Protein AF-A0A353GN49-F1 (afdb_monomer_lite)

Foldseek 3Di:
DDDLLNVLLVVLVVVCVVVVNVVCSVVSSVVSSVVVLVVVLLVLLLVLLVVLVLNVLLVLLQVLLVVLCVLWNADAQPDSVLRSVVCSCVSSVVSSCCVPVPQDDLVVLLVLLVVLLVLLVPQTRPDDPPDDDDPVSRVVSSVVLNVVLNVLSVVCNVPVDSSSSSSSNSSSVSSVCRDPVNVVVSVVSSCVVCVPPPPDD

Radius of gyration: 18.78 Å; chains: 1; bounding box: 59×35×52 Å

Secondary structure (DSSP, 8-state):
---HHHHHHHHHHHHHHHTT-GGGHHHHHHHHHHHHHHHHHHHHHHHHHHHTT-HHHHHHHHHHHHHHHHHH-----SSHHHHHHHHHHHHHHHHHHHHHH-PPPHHHHHHHHHHHHHHHHHH-----TT----HHHHHHHHHHHHHHHHHHHHHHHHH--HHHHHHHHHHHHHHHTTSHHHHHHHHHHHHHHHTTSSS--

Sequence (201 aa):
MVTIAKISDNIGEYIGEQAGLQTETKKICYGVECILIMIISLGIILMFGWLLGAFKETILITLAALFMKHIIGGPHLSGFIRCTTFSALILAGAGWALKTFGAPSPWWLFILAMIGCGVVLLYGPLLAEEFHFSEQQIKGRKVLGVFFLIFLSGCDIFFSSVWLTAVNIGFLLTIMLRTPAGVLIVQWVEQLTKGKEAQSE

Structure (mmCIF, N/CA/C/O backbone):
data_AF-A0A353GN49-F1
#
_entry.id   AF-A0A353GN49-F1
#
loop_
_atom_site.group_PDB
_atom_site.id
_atom_site.type_symbol
_atom_site.label_atom_id
_atom_site.label_alt_id
_atom_site.label_comp_id
_atom_site.label_asym_id
_atom_site.label_entity_id
_atom_site.label_seq_id
_atom_site.pdbx_PDB_ins_code
_atom_site.Cartn_x
_atom_site.Cartn_y
_atom_site.Cartn_z
_atom_site.occupancy
_atom_site.B_iso_or_equiv
_atom_site.auth_seq_id
_atom_site.auth_comp_id
_atom_site.auth_asym_id
_atom_site.auth_atom_id
_atom_site.pdbx_PDB_model_num
ATOM 1 N N . MET A 1 1 ? -29.071 -11.900 12.152 1.00 43.41 1 MET A N 1
ATOM 2 C CA . MET A 1 1 ? -27.795 -11.955 11.407 1.00 43.41 1 MET A CA 1
ATOM 3 C C . MET A 1 1 ? -26.665 -11.649 12.371 1.00 43.41 1 MET A C 1
ATOM 5 O O . MET A 1 1 ? -26.793 -10.701 13.135 1.00 43.41 1 MET A O 1
ATOM 9 N N . VAL A 1 2 ? -25.620 -12.474 12.402 1.00 54.47 2 VAL A N 1
ATOM 10 C CA . VAL A 1 2 ? -24.409 -12.179 13.180 1.00 54.47 2 VAL A CA 1
ATOM 11 C C . VAL A 1 2 ? -23.627 -11.123 12.402 1.00 54.47 2 VAL A C 1
ATOM 13 O O . VAL A 1 2 ? -23.220 -11.375 11.272 1.00 54.47 2 VAL A O 1
ATOM 16 N N . THR A 1 3 ? -23.492 -9.926 12.963 1.00 79.12 3 THR A N 1
ATOM 17 C CA . THR A 1 3 ? -22.679 -8.844 12.396 1.00 79.12 3 THR A CA 1
ATOM 18 C C . THR A 1 3 ? -21.260 -8.917 12.952 1.00 79.12 3 THR A C 1
ATOM 20 O O . THR A 1 3 ? -21.055 -9.441 14.047 1.00 79.12 3 THR A O 1
ATOM 23 N N . ILE A 1 4 ? -20.281 -8.381 12.214 1.00 78.25 4 ILE A N 1
ATOM 24 C CA . ILE A 1 4 ? -18.886 -8.295 12.685 1.00 78.25 4 ILE A CA 1
ATOM 25 C C . ILE A 1 4 ? -18.834 -7.559 14.032 1.00 78.25 4 ILE A C 1
ATOM 27 O O . ILE A 1 4 ? -18.212 -8.072 14.954 1.00 78.25 4 ILE A O 1
ATOM 31 N N . ALA A 1 5 ? -19.604 -6.473 14.170 1.00 79.75 5 ALA A N 1
ATOM 32 C CA . ALA A 1 5 ? -19.788 -5.728 15.416 1.00 79.75 5 ALA A CA 1
ATOM 33 C C . ALA A 1 5 ? -20.206 -6.622 16.601 1.00 79.75 5 ALA A C 1
ATOM 35 O O . ALA A 1 5 ? -19.623 -6.567 17.675 1.00 79.75 5 ALA A O 1
ATOM 36 N N . LYS A 1 6 ? -21.163 -7.537 16.399 1.00 82.88 6 LYS A N 1
ATOM 37 C CA . LYS A 1 6 ? -21.622 -8.430 17.473 1.00 82.88 6 LYS A CA 1
ATOM 38 C C . LYS A 1 6 ? -20.560 -9.459 17.880 1.00 82.88 6 LYS A C 1
ATOM 40 O O . LYS A 1 6 ? -20.511 -9.873 19.033 1.00 82.88 6 LYS A O 1
ATOM 45 N N . ILE A 1 7 ? -19.721 -9.894 16.938 1.00 85.81 7 ILE A N 1
ATOM 46 C CA . ILE A 1 7 ? -18.589 -10.784 17.235 1.00 85.81 7 ILE A CA 1
ATOM 47 C C . ILE A 1 7 ? -17.501 -10.012 17.987 1.00 85.81 7 ILE A C 1
ATOM 49 O O . ILE A 1 7 ? -16.962 -10.530 18.964 1.00 85.81 7 ILE A O 1
ATOM 53 N N . SER A 1 8 ? -17.190 -8.785 17.558 1.00 84.62 8 SER A N 1
ATOM 54 C CA . SER A 1 8 ? -16.199 -7.945 18.230 1.00 84.62 8 SER A CA 1
ATOM 55 C C . SER A 1 8 ? -16.628 -7.532 19.627 1.00 84.62 8 SER A C 1
ATOM 57 O O . SER A 1 8 ? -15.775 -7.522 20.506 1.00 84.62 8 SER A O 1
ATOM 59 N N . ASP A 1 9 ? -17.916 -7.267 19.851 1.00 87.56 9 ASP A N 1
ATOM 60 C CA . ASP A 1 9 ? -18.449 -6.940 21.176 1.00 87.56 9 ASP A CA 1
ATOM 61 C C . ASP A 1 9 ? -18.286 -8.124 22.131 1.00 87.56 9 ASP A C 1
ATOM 63 O O . ASP A 1 9 ? -17.683 -7.975 23.186 1.00 87.56 9 ASP A O 1
ATOM 67 N N . ASN A 1 10 ? -18.688 -9.331 21.719 1.00 88.56 10 ASN A N 1
ATOM 68 C CA . ASN A 1 10 ? -18.535 -10.531 22.549 1.00 88.56 10 ASN A CA 1
ATOM 69 C C . ASN A 1 10 ? -17.066 -10.813 22.917 1.00 88.56 10 ASN A C 1
ATOM 71 O O . ASN A 1 10 ? -16.756 -11.181 24.049 1.00 88.56 10 ASN A O 1
ATOM 75 N N . ILE A 1 11 ? -16.151 -10.677 21.951 1.00 87.25 11 ILE A N 1
ATOM 76 C CA . ILE A 1 11 ? -14.716 -10.892 22.183 1.00 87.25 11 ILE A CA 1
ATOM 77 C C . ILE A 1 11 ? -14.140 -9.762 23.047 1.00 87.25 11 ILE A C 1
ATOM 79 O O . ILE A 1 11 ? -13.348 -10.021 23.951 1.00 87.25 11 ILE A O 1
ATOM 83 N N . GLY A 1 12 ? -14.522 -8.514 22.776 1.00 86.06 12 GLY A N 1
ATOM 84 C CA . GLY A 1 12 ? -14.034 -7.337 23.484 1.00 86.06 12 GLY A CA 1
ATOM 85 C C . GLY A 1 12 ? -14.499 -7.284 24.937 1.00 86.06 12 GLY A C 1
ATOM 86 O O . GLY A 1 12 ? -13.688 -6.984 25.811 1.00 86.06 12 GLY A O 1
ATOM 87 N N . GLU A 1 13 ? -15.750 -7.654 25.210 1.00 88.62 13 GLU A N 1
ATOM 88 C CA . GLU A 1 13 ? -16.294 -7.802 26.563 1.00 88.62 13 GLU A CA 1
ATOM 89 C C . GLU A 1 13 ? -15.557 -8.897 27.339 1.00 88.62 13 GLU A C 1
ATOM 91 O O . GLU A 1 13 ? -15.104 -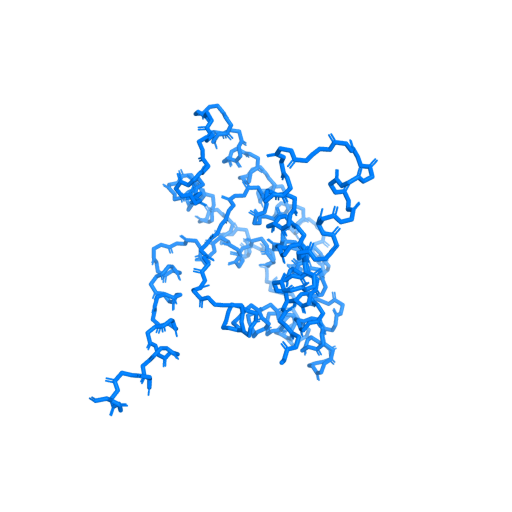8.645 28.454 1.00 88.62 13 GLU A O 1
ATOM 96 N N . TYR A 1 14 ? -15.324 -10.064 26.724 1.00 88.88 14 TYR A N 1
ATOM 97 C CA . TYR A 1 14 ? -14.557 -11.147 27.351 1.00 88.88 14 TYR A CA 1
ATOM 98 C C . TYR A 1 14 ? -13.121 -10.722 27.703 1.00 88.88 14 TYR A C 1
ATOM 100 O O . TYR A 1 14 ? -12.632 -10.998 28.800 1.00 88.88 14 TYR A O 1
ATOM 108 N N . ILE A 1 15 ? -12.436 -10.023 26.790 1.00 87.12 15 ILE A N 1
ATOM 109 C CA . ILE A 1 15 ? -11.083 -9.499 27.032 1.00 87.12 15 ILE A CA 1
ATOM 110 C C . ILE A 1 15 ? -11.104 -8.429 28.131 1.00 87.12 15 ILE A C 1
ATOM 112 O O . ILE A 1 15 ? -10.240 -8.438 29.009 1.00 87.12 15 ILE A O 1
ATOM 116 N N . GLY A 1 16 ? -12.076 -7.515 28.094 1.00 86.38 16 GLY A N 1
ATOM 117 C CA . GLY A 1 16 ? -12.225 -6.441 29.076 1.00 86.38 16 GLY A CA 1
ATOM 118 C C . GLY A 1 16 ? -12.492 -6.966 30.486 1.00 86.38 16 GLY A C 1
ATOM 119 O O . GLY A 1 16 ? -11.914 -6.454 31.447 1.00 86.38 16 GLY A O 1
ATOM 120 N N . GLU A 1 17 ? -13.304 -8.015 30.608 1.00 87.19 17 GLU A N 1
ATOM 121 C CA . GLU A 1 17 ? -13.608 -8.676 31.878 1.00 87.19 17 GLU A CA 1
ATOM 122 C C . GLU A 1 17 ? -12.379 -9.397 32.447 1.00 87.19 17 GLU A C 1
ATOM 124 O O . GLU A 1 17 ? -12.012 -9.161 33.599 1.00 87.19 17 GLU A O 1
ATOM 129 N N . GLN A 1 18 ? -11.678 -10.191 31.630 1.00 88.81 18 GLN A N 1
ATOM 130 C CA . GLN A 1 18 ? -10.472 -10.919 32.053 1.00 88.81 18 GLN A CA 1
ATOM 131 C C . GLN A 1 18 ? -9.303 -9.995 32.421 1.00 88.81 18 GLN A C 1
ATOM 133 O O . GLN A 1 18 ? -8.528 -10.301 33.326 1.00 88.81 18 GLN A O 1
ATOM 138 N N . ALA A 1 19 ? -9.165 -8.859 31.736 1.00 84.81 19 ALA A N 1
ATOM 139 C CA . ALA A 1 19 ? -8.100 -7.894 31.995 1.00 84.81 19 ALA A CA 1
ATOM 140 C C . ALA A 1 19 ? -8.437 -6.889 33.114 1.00 84.81 19 ALA A C 1
ATOM 142 O O . ALA A 1 19 ? -7.586 -6.074 33.470 1.00 84.81 19 ALA A O 1
ATOM 143 N N . GLY A 1 20 ? -9.665 -6.902 33.651 1.00 84.69 20 GLY A N 1
ATOM 144 C CA . GLY A 1 20 ? -10.127 -5.918 34.637 1.00 84.69 20 GLY A CA 1
ATOM 145 C C . GLY A 1 20 ? -10.262 -4.491 34.082 1.00 84.69 20 GLY A C 1
ATOM 146 O O . GLY A 1 20 ? -10.237 -3.527 34.844 1.00 84.69 20 GLY A O 1
ATOM 147 N N . LEU A 1 21 ? -10.406 -4.334 32.763 1.00 83.88 21 LEU A N 1
ATOM 148 C CA . LEU A 1 21 ? -10.412 -3.049 32.044 1.00 83.88 21 LEU A CA 1
ATOM 149 C C . LEU A 1 21 ? -11.830 -2.587 31.674 1.00 83.88 21 LEU A C 1
ATOM 151 O O . LEU A 1 21 ? -12.072 -2.077 30.579 1.00 83.88 21 LEU A O 1
ATOM 155 N N . GLN A 1 22 ? -12.784 -2.742 32.593 1.00 76.44 22 GLN A N 1
ATOM 156 C CA . GLN A 1 22 ? -14.208 -2.508 32.320 1.00 76.44 22 GLN A CA 1
ATOM 157 C C . GLN A 1 22 ? -14.521 -1.078 31.834 1.00 76.44 22 GLN A C 1
ATOM 159 O O . GLN A 1 22 ? -15.439 -0.880 31.036 1.00 76.44 22 GLN A O 1
ATOM 164 N N . THR A 1 23 ? -13.728 -0.082 32.243 1.00 76.25 23 THR A N 1
ATOM 165 C CA . THR A 1 23 ? -13.864 1.322 31.812 1.00 76.25 23 THR A CA 1
ATOM 166 C C . THR A 1 23 ? -13.459 1.559 30.355 1.00 76.25 23 THR A C 1
ATOM 168 O O . THR A 1 23 ? -13.890 2.538 29.751 1.00 76.25 23 THR A O 1
ATOM 171 N N . GLU A 1 24 ? -12.658 0.666 29.774 1.00 84.38 24 GLU A N 1
ATOM 172 C CA . GLU A 1 24 ? -12.115 0.776 28.415 1.00 84.38 24 GLU A CA 1
ATOM 173 C 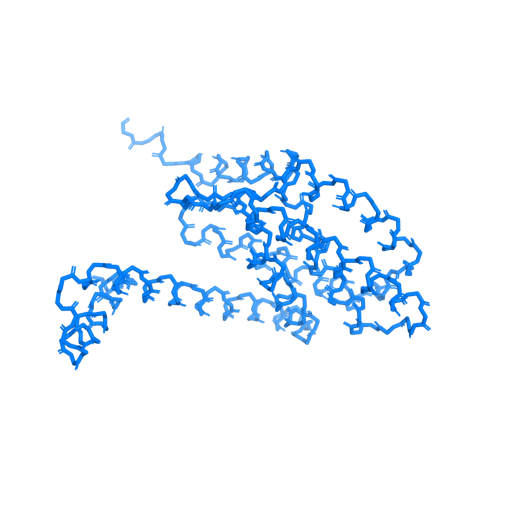C . GLU A 1 24 ? -12.783 -0.199 27.431 1.00 84.38 24 GLU A C 1
ATOM 175 O O . GLU A 1 24 ? -12.440 -0.213 26.249 1.00 84.38 24 GLU A O 1
ATOM 180 N N . THR A 1 25 ? -13.776 -0.974 27.883 1.00 84.00 25 THR A N 1
ATOM 181 C CA . THR A 1 25 ? -14.447 -2.034 27.107 1.00 84.00 25 THR A CA 1
ATOM 182 C C . THR A 1 25 ? -14.875 -1.569 25.716 1.00 84.00 25 THR A C 1
ATOM 184 O O . THR A 1 25 ? -14.588 -2.241 24.735 1.00 84.00 25 THR A O 1
ATOM 187 N N . LYS A 1 26 ? -15.453 -0.366 25.583 1.00 82.19 26 LYS A N 1
ATOM 188 C CA . LYS A 1 26 ? -15.845 0.182 24.270 1.00 82.19 26 LYS A CA 1
ATOM 189 C C . LYS A 1 26 ? -14.665 0.359 23.309 1.00 82.19 26 LYS A C 1
ATOM 191 O O . LYS A 1 26 ? -14.797 0.064 22.124 1.00 82.19 26 LYS A O 1
ATOM 196 N N . LYS A 1 27 ? -13.511 0.826 23.802 1.00 83.19 27 LYS A N 1
ATOM 197 C CA . LYS A 1 27 ? -12.299 0.963 22.976 1.00 83.19 27 LYS A CA 1
ATOM 198 C C . LYS A 1 27 ? -11.733 -0.405 22.605 1.00 83.19 27 LYS A C 1
ATOM 200 O O . LYS A 1 27 ? -11.258 -0.575 21.486 1.00 83.19 27 LYS A O 1
ATOM 205 N N . ILE A 1 28 ? -11.817 -1.374 23.517 1.00 84.38 28 ILE A N 1
ATOM 206 C CA . ILE A 1 28 ? -11.398 -2.758 23.268 1.00 84.38 28 ILE A CA 1
ATOM 207 C C . ILE A 1 28 ? -12.282 -3.387 22.182 1.00 84.38 28 ILE A C 1
ATOM 209 O O . ILE A 1 28 ? -11.739 -3.883 21.198 1.00 84.38 28 ILE A O 1
ATOM 213 N N . CYS A 1 29 ? -13.613 -3.299 22.291 1.00 84.19 29 CYS A N 1
ATOM 214 C CA . CYS A 1 29 ? -14.547 -3.805 21.278 1.00 84.19 29 CYS A CA 1
ATOM 215 C C . CYS A 1 29 ? -14.276 -3.191 19.897 1.00 84.19 29 CYS A C 1
ATOM 217 O O . CYS A 1 29 ? -14.143 -3.924 18.919 1.00 84.19 29 CYS A O 1
ATOM 219 N N . TYR A 1 30 ? -14.083 -1.870 19.821 1.00 81.94 30 TYR A N 1
ATOM 220 C CA . TYR A 1 30 ? -13.740 -1.196 18.564 1.00 81.94 30 TYR A CA 1
ATOM 221 C C . TYR A 1 30 ? -12.386 -1.648 17.991 1.00 81.94 30 TYR A C 1
ATOM 223 O O . TYR A 1 30 ? -12.246 -1.872 16.787 1.00 81.94 30 TYR A O 1
ATOM 231 N N . GLY A 1 31 ? -11.376 -1.828 18.848 1.00 82.94 31 GLY A N 1
ATOM 232 C CA . GLY A 1 31 ? -10.076 -2.361 18.441 1.00 82.94 31 GLY A CA 1
ATOM 233 C C . GLY A 1 31 ? -10.187 -3.775 17.867 1.00 82.94 31 GLY A C 1
ATOM 234 O O . GLY A 1 31 ? -9.601 -4.069 16.823 1.00 82.94 31 GLY A O 1
ATOM 235 N N . VAL A 1 32 ? -10.986 -4.635 18.504 1.00 85.94 32 VAL A N 1
ATOM 236 C CA . VAL A 1 32 ? -11.278 -5.990 18.016 1.00 85.94 32 VAL A CA 1
ATOM 237 C C . VAL A 1 32 ? -12.022 -5.940 16.682 1.00 85.94 32 VAL A C 1
ATOM 239 O O . VAL A 1 32 ? -11.667 -6.683 15.767 1.00 85.94 32 VAL A O 1
ATOM 242 N N . GLU A 1 33 ? -13.001 -5.047 16.531 1.00 85.31 33 GLU A N 1
ATOM 243 C CA . GLU A 1 33 ? -13.723 -4.850 15.271 1.00 85.31 33 GLU A CA 1
ATOM 244 C C . GLU A 1 33 ? -12.762 -4.485 14.133 1.00 85.31 33 GLU A C 1
ATOM 246 O O . GLU A 1 33 ? -12.765 -5.134 13.083 1.00 85.31 33 GLU A O 1
ATOM 251 N N . CYS A 1 34 ? -11.870 -3.517 14.365 1.00 81.69 34 CYS A N 1
ATOM 252 C CA . CYS A 1 34 ? -10.839 -3.117 13.408 1.00 81.69 34 CYS A CA 1
ATOM 253 C C . CYS A 1 34 ? -9.934 -4.291 13.004 1.00 81.69 34 CYS A C 1
ATOM 255 O O . CYS A 1 34 ? -9.641 -4.472 11.817 1.00 81.69 34 CYS A O 1
ATOM 257 N N . ILE A 1 35 ? -9.501 -5.106 13.971 1.00 85.94 35 ILE A N 1
ATOM 258 C CA . ILE A 1 35 ? -8.649 -6.275 13.717 1.00 85.94 35 ILE A CA 1
ATOM 259 C C . ILE A 1 35 ? -9.397 -7.322 12.885 1.00 85.94 35 ILE A C 1
ATOM 261 O O . ILE A 1 35 ? -8.848 -7.818 11.899 1.00 85.94 35 ILE A O 1
ATOM 265 N N . LEU A 1 36 ? -10.648 -7.636 13.228 1.00 86.19 36 LEU A N 1
ATOM 266 C CA . LEU A 1 36 ? -11.468 -8.596 12.482 1.00 86.19 36 LEU A CA 1
ATOM 267 C C . LEU A 1 36 ? -11.699 -8.132 11.042 1.00 86.19 36 LEU A C 1
ATOM 269 O O . LEU A 1 36 ? -11.488 -8.901 10.103 1.00 86.19 36 LEU A O 1
ATOM 273 N N . ILE A 1 37 ? -12.055 -6.861 10.858 1.00 85.38 37 ILE A N 1
ATOM 274 C CA . ILE A 1 37 ? -12.190 -6.227 9.543 1.00 85.38 37 ILE A CA 1
ATOM 275 C C . ILE A 1 37 ? -10.894 -6.365 8.739 1.00 85.38 37 ILE A C 1
ATOM 277 O O . ILE A 1 37 ? -10.923 -6.734 7.561 1.00 85.38 37 ILE A O 1
ATOM 281 N N . MET A 1 38 ? -9.744 -6.108 9.358 1.00 85.12 38 MET A N 1
ATOM 282 C CA . MET A 1 38 ? -8.451 -6.217 8.690 1.00 85.12 38 MET A CA 1
ATOM 283 C C . MET A 1 38 ? -8.136 -7.663 8.284 1.00 85.12 38 MET A C 1
ATOM 285 O O . MET A 1 38 ? -7.718 -7.885 7.148 1.00 85.12 38 MET A O 1
ATOM 289 N N . ILE A 1 39 ? -8.381 -8.643 9.160 1.00 89.56 39 ILE A N 1
ATOM 290 C CA . ILE A 1 39 ? -8.149 -10.070 8.881 1.00 89.56 39 ILE A CA 1
ATOM 291 C C . ILE A 1 39 ? -9.032 -10.547 7.727 1.00 89.56 39 ILE A C 1
ATOM 293 O O . ILE A 1 39 ? -8.531 -11.157 6.781 1.00 89.56 39 ILE A O 1
ATOM 297 N N . ILE A 1 40 ? -10.331 -10.239 7.767 1.00 89.69 40 ILE A N 1
ATOM 298 C CA . ILE A 1 40 ? -11.267 -10.633 6.707 1.00 89.69 40 ILE A CA 1
ATOM 299 C C . ILE A 1 40 ? -10.880 -9.949 5.391 1.00 89.69 40 ILE A C 1
ATOM 301 O O . ILE A 1 40 ? -10.851 -10.598 4.345 1.00 89.69 40 ILE A O 1
ATOM 305 N N . SER A 1 41 ? -10.517 -8.662 5.435 1.00 89.19 41 SER A N 1
ATOM 306 C CA . SER A 1 41 ? -10.069 -7.936 4.242 1.00 89.19 41 SER A CA 1
ATOM 307 C C . SER A 1 41 ? -8.825 -8.556 3.631 1.00 89.19 41 SER A C 1
ATOM 309 O O . SER A 1 41 ? -8.785 -8.773 2.422 1.00 89.19 41 SER A O 1
ATOM 311 N N . LEU A 1 42 ? -7.826 -8.871 4.457 1.00 90.75 42 LEU A N 1
ATOM 312 C CA . LEU A 1 42 ? -6.604 -9.524 4.010 1.00 90.75 42 LEU A CA 1
ATOM 313 C C . LEU A 1 42 ? -6.923 -10.876 3.368 1.00 90.75 42 LEU A C 1
ATOM 315 O O . LEU A 1 42 ? -6.470 -11.137 2.257 1.00 90.75 42 LEU A O 1
ATOM 319 N N . GLY A 1 43 ? -7.765 -11.692 4.007 1.00 92.69 43 GLY A N 1
ATOM 320 C CA . GLY A 1 43 ? -8.217 -12.969 3.452 1.00 92.69 43 GLY A CA 1
ATOM 321 C C . GLY A 1 43 ? -8.852 -12.822 2.067 1.00 92.69 43 GLY A C 1
ATOM 322 O O . GLY A 1 43 ? -8.489 -13.552 1.146 1.00 92.69 43 GLY A O 1
ATOM 323 N N . ILE A 1 44 ? -9.733 -11.834 1.885 1.00 92.69 44 ILE A N 1
ATOM 324 C CA . ILE A 1 44 ? -10.378 -11.562 0.593 1.00 92.69 44 ILE A CA 1
ATOM 325 C C . ILE A 1 44 ? -9.349 -11.112 -0.453 1.00 92.69 44 ILE A C 1
ATOM 327 O O . ILE A 1 44 ? -9.319 -11.668 -1.547 1.00 92.69 44 ILE A O 1
ATOM 331 N N . ILE A 1 45 ? -8.473 -10.157 -0.132 1.00 93.75 45 ILE A N 1
ATOM 332 C CA . ILE A 1 45 ? -7.439 -9.665 -1.063 1.00 93.75 45 ILE A CA 1
ATOM 333 C C . ILE A 1 45 ? -6.550 -10.823 -1.539 1.00 93.75 45 ILE A C 1
ATOM 335 O O . ILE A 1 45 ? -6.296 -10.972 -2.736 1.00 93.75 45 ILE A O 1
ATOM 339 N N . LEU A 1 46 ? -6.117 -11.676 -0.610 1.00 94.44 46 LEU A N 1
ATOM 340 C CA . LEU A 1 46 ? -5.275 -12.828 -0.915 1.00 94.44 46 LEU A CA 1
ATOM 341 C C . LEU A 1 46 ? -6.014 -13.894 -1.728 1.00 94.44 46 LEU A C 1
ATOM 343 O O . LEU A 1 46 ? -5.423 -14.471 -2.639 1.00 94.44 46 LEU A O 1
ATOM 347 N N . MET A 1 47 ? -7.300 -14.121 -1.458 1.00 94.56 47 MET A N 1
ATOM 348 C CA . MET A 1 47 ? -8.139 -15.009 -2.264 1.00 94.56 47 MET A CA 1
ATOM 349 C C . MET A 1 47 ? -8.229 -14.5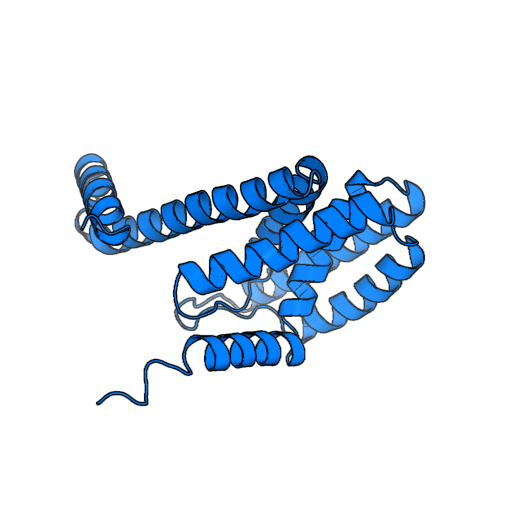18 -3.715 1.00 94.56 47 MET A C 1
ATOM 351 O O . MET A 1 47 ? -8.051 -15.312 -4.635 1.00 94.56 47 MET A O 1
ATOM 355 N N . PHE A 1 48 ? -8.424 -13.215 -3.943 1.00 94.19 48 PHE A N 1
ATOM 356 C CA . PHE A 1 48 ? -8.402 -12.638 -5.293 1.00 94.19 48 PHE A CA 1
ATOM 357 C C . PHE A 1 48 ? -7.033 -12.801 -5.964 1.00 94.19 48 PHE A C 1
ATOM 359 O O . PHE A 1 48 ? -6.961 -13.218 -7.119 1.00 94.19 48 PHE A O 1
ATOM 366 N N . GLY A 1 49 ? -5.943 -12.548 -5.235 1.00 93.06 49 GLY A N 1
ATOM 367 C CA . GLY A 1 49 ? -4.588 -12.792 -5.735 1.00 93.06 49 GLY A CA 1
ATOM 368 C C . GLY A 1 49 ? -4.360 -14.254 -6.123 1.00 93.06 49 GLY A C 1
ATOM 369 O O . GLY A 1 49 ? -3.744 -14.535 -7.150 1.00 93.06 49 GLY A O 1
ATOM 370 N N . TRP A 1 50 ? -4.898 -15.194 -5.342 1.00 95.12 50 TRP A N 1
ATOM 371 C CA . TRP A 1 50 ? -4.855 -16.624 -5.646 1.00 95.12 50 TRP A CA 1
ATOM 372 C C . TRP A 1 50 ? -5.658 -16.987 -6.898 1.00 95.12 50 TRP A C 1
ATOM 374 O O . TRP A 1 50 ? -5.129 -17.693 -7.755 1.00 95.12 50 TRP A O 1
ATOM 384 N N . LEU A 1 51 ? -6.873 -16.450 -7.057 1.00 95.12 51 LEU A N 1
ATOM 385 C CA . LEU A 1 51 ? -7.703 -16.653 -8.254 1.00 95.12 51 LEU A CA 1
ATOM 386 C C . LEU A 1 51 ? -7.025 -16.128 -9.528 1.00 95.12 51 LEU A C 1
ATOM 388 O O . LEU A 1 51 ? -7.118 -16.751 -10.581 1.00 95.12 51 LEU A O 1
ATOM 392 N N . LEU A 1 52 ? -6.288 -15.020 -9.424 1.00 92.81 52 LEU A N 1
ATOM 393 C CA . LEU A 1 52 ? -5.472 -14.467 -10.512 1.00 92.81 52 LEU A CA 1
ATOM 394 C C . LEU A 1 52 ? -4.129 -15.207 -10.694 1.00 92.81 52 LEU A C 1
ATOM 396 O O . LEU A 1 52 ? -3.331 -14.876 -11.573 1.00 92.81 52 LEU A O 1
ATOM 400 N N . GLY A 1 53 ? -3.840 -16.202 -9.853 1.00 93.62 53 GLY A N 1
ATOM 401 C CA . GLY A 1 53 ? -2.595 -16.964 -9.849 1.00 93.62 53 GLY A CA 1
ATOM 402 C C . GLY A 1 53 ? -1.368 -16.177 -9.374 1.00 93.62 53 GLY A C 1
ATOM 403 O O . GLY A 1 53 ? -0.256 -16.679 -9.523 1.00 93.62 53 GLY A O 1
ATOM 404 N N . ALA A 1 54 ? -1.532 -14.975 -8.826 1.00 94.50 54 ALA A N 1
ATOM 405 C CA . ALA A 1 54 ? -0.468 -14.073 -8.373 1.00 94.50 54 ALA A CA 1
ATOM 406 C C . ALA A 1 54 ? -0.422 -13.955 -6.840 1.00 94.50 54 ALA A C 1
ATOM 408 O O . ALA A 1 54 ? -0.253 -12.876 -6.271 1.00 94.50 54 ALA A O 1
ATOM 409 N N . PHE A 1 55 ? -0.651 -15.075 -6.149 1.00 93.69 55 PHE A N 1
ATOM 410 C CA . PHE A 1 55 ? -0.784 -15.117 -4.692 1.00 93.69 55 PHE A CA 1
ATOM 411 C C . PHE A 1 55 ? 0.457 -14.578 -3.969 1.00 93.69 55 PHE A C 1
ATOM 413 O O . PHE A 1 55 ? 0.331 -13.773 -3.049 1.00 93.69 55 PHE A O 1
ATOM 420 N N . LYS A 1 56 ? 1.658 -14.988 -4.398 1.00 94.44 56 LYS A N 1
ATOM 421 C CA . LYS A 1 56 ? 2.919 -14.621 -3.734 1.00 94.44 56 LYS A CA 1
ATOM 422 C C . LYS A 1 56 ? 3.208 -13.127 -3.879 1.00 94.44 56 LYS A C 1
ATOM 424 O O . LYS A 1 56 ? 3.555 -12.465 -2.904 1.00 94.44 56 LYS A O 1
ATOM 429 N N . GLU A 1 57 ? 3.010 -12.598 -5.079 1.00 94.62 57 GLU A N 1
ATOM 430 C CA . GLU A 1 57 ? 3.163 -11.184 -5.412 1.00 94.62 57 GLU A CA 1
ATOM 431 C C . GLU A 1 57 ? 2.149 -10.344 -4.629 1.00 94.62 57 GLU A C 1
ATOM 433 O O . GLU A 1 57 ? 2.510 -9.345 -4.009 1.00 94.62 57 GLU A O 1
ATOM 438 N N . THR A 1 58 ? 0.893 -10.800 -4.582 1.00 95.44 58 THR A N 1
ATOM 439 C CA . THR A 1 58 ? -0.191 -10.126 -3.855 1.00 95.44 58 THR A CA 1
ATOM 440 C C . THR A 1 58 ? 0.083 -10.076 -2.353 1.00 95.44 58 THR A C 1
ATOM 442 O O . THR A 1 58 ? -0.161 -9.036 -1.741 1.00 95.44 58 THR A O 1
ATOM 445 N N . ILE A 1 59 ? 0.627 -11.142 -1.747 1.00 96.12 59 ILE A N 1
ATOM 446 C CA . ILE A 1 59 ? 1.034 -11.132 -0.331 1.00 96.12 59 ILE A CA 1
ATOM 447 C C . ILE A 1 59 ? 2.057 -10.028 -0.080 1.00 96.12 59 ILE A C 1
ATOM 449 O O . ILE A 1 59 ? 1.851 -9.203 0.810 1.00 96.12 59 ILE A O 1
ATOM 453 N N . LEU A 1 60 ? 3.143 -9.991 -0.856 1.00 96.00 60 LEU A N 1
ATOM 454 C CA . LEU A 1 60 ? 4.217 -9.022 -0.633 1.00 96.00 60 LEU A CA 1
ATOM 455 C C . LEU A 1 60 ? 3.741 -7.587 -0.838 1.00 96.00 60 LEU A C 1
ATOM 457 O O . LEU A 1 60 ? 3.990 -6.742 0.020 1.00 96.00 60 LEU A O 1
ATOM 461 N N . ILE A 1 61 ? 3.002 -7.329 -1.919 1.00 95.50 61 ILE A N 1
ATOM 462 C CA . ILE A 1 61 ? 2.423 -6.011 -2.206 1.00 95.50 61 ILE A CA 1
ATOM 463 C C . ILE A 1 61 ? 1.481 -5.586 -1.075 1.00 95.50 61 ILE A C 1
ATOM 465 O O . ILE A 1 61 ? 1.540 -4.445 -0.620 1.00 95.50 61 ILE A O 1
ATOM 469 N N . THR A 1 62 ? 0.636 -6.496 -0.585 1.00 94.50 62 THR A N 1
ATOM 470 C CA . THR A 1 62 ? -0.341 -6.185 0.467 1.00 94.50 62 THR A CA 1
ATOM 471 C C . THR A 1 62 ? 0.335 -5.915 1.806 1.00 94.50 62 THR A C 1
ATOM 473 O O . THR A 1 62 ? 0.010 -4.923 2.453 1.00 94.50 62 THR A O 1
ATOM 476 N N . LEU A 1 63 ? 1.299 -6.742 2.219 1.00 94.12 63 LEU A N 1
ATOM 477 C CA . LEU A 1 63 ? 2.054 -6.524 3.458 1.00 94.12 63 LEU A CA 1
ATOM 478 C C . LEU A 1 63 ? 2.844 -5.216 3.405 1.00 94.12 63 LEU A C 1
ATOM 480 O O . LEU A 1 63 ? 2.837 -4.450 4.368 1.00 94.12 63 LEU A O 1
ATOM 484 N N . ALA A 1 64 ? 3.467 -4.929 2.263 1.00 93.81 64 ALA A N 1
ATOM 485 C CA . ALA A 1 64 ? 4.189 -3.689 2.044 1.00 93.81 64 ALA A CA 1
ATOM 486 C C . ALA A 1 64 ? 3.249 -2.471 2.114 1.00 93.81 64 ALA A C 1
ATOM 488 O O . ALA A 1 64 ? 3.538 -1.492 2.805 1.00 93.81 64 ALA A O 1
ATOM 489 N N . ALA A 1 65 ? 2.082 -2.557 1.473 1.00 91.56 65 ALA A N 1
ATOM 490 C CA . ALA A 1 65 ? 1.065 -1.516 1.533 1.00 91.56 65 ALA A CA 1
ATOM 491 C C . ALA A 1 65 ? 0.530 -1.308 2.959 1.00 91.56 65 ALA A C 1
ATOM 493 O O . ALA A 1 65 ? 0.374 -0.169 3.393 1.00 91.56 65 ALA A O 1
ATOM 494 N N . LEU A 1 66 ? 0.284 -2.381 3.718 1.00 90.00 66 LEU A N 1
ATOM 495 C CA . LEU A 1 66 ? -0.150 -2.303 5.118 1.00 90.00 66 LEU A CA 1
ATOM 496 C C . LEU A 1 66 ? 0.907 -1.642 6.006 1.00 90.00 66 LEU A C 1
ATOM 498 O O . LEU A 1 66 ? 0.576 -0.747 6.784 1.00 90.00 66 LEU A O 1
ATOM 502 N N . PHE A 1 67 ? 2.173 -2.033 5.857 1.00 91.19 67 PHE A N 1
ATOM 503 C CA . PHE A 1 67 ? 3.283 -1.432 6.593 1.00 91.19 67 PHE A CA 1
ATOM 504 C C . PHE A 1 67 ? 3.390 0.068 6.306 1.00 91.19 67 PHE A C 1
ATOM 506 O O . PHE A 1 67 ? 3.447 0.886 7.226 1.00 91.19 67 PHE A O 1
ATOM 513 N N . MET A 1 68 ? 3.322 0.449 5.029 1.00 87.56 68 MET A N 1
ATOM 514 C CA . MET A 1 68 ? 3.386 1.853 4.653 1.00 87.56 68 MET A CA 1
ATOM 515 C C . MET A 1 68 ? 2.150 2.622 5.141 1.00 87.56 68 MET A C 1
ATOM 517 O O . MET A 1 68 ? 2.297 3.699 5.714 1.00 87.56 68 MET A O 1
ATOM 521 N N . LYS A 1 69 ? 0.938 2.056 5.046 1.00 85.44 69 LYS A N 1
ATOM 522 C CA . LYS A 1 69 ? -0.286 2.645 5.627 1.00 85.44 69 LYS A CA 1
ATOM 523 C C . LYS A 1 69 ? -0.177 2.842 7.136 1.00 85.44 69 LYS A C 1
ATOM 525 O O . LYS A 1 69 ? -0.670 3.848 7.635 1.00 85.44 69 LYS A O 1
ATOM 530 N N . HIS A 1 70 ? 0.492 1.951 7.863 1.00 83.69 70 HIS A N 1
ATOM 531 C CA . HIS A 1 70 ? 0.731 2.141 9.292 1.00 83.69 70 HIS A CA 1
ATOM 532 C C . HIS A 1 70 ? 1.636 3.352 9.565 1.00 83.69 70 HIS A C 1
ATOM 534 O O . HIS A 1 70 ? 1.366 4.140 10.474 1.00 83.69 70 HIS A O 1
ATOM 540 N N . ILE A 1 71 ? 2.673 3.565 8.750 1.00 81.94 71 ILE A N 1
ATOM 541 C CA . ILE A 1 71 ? 3.580 4.711 8.904 1.00 81.94 71 ILE A CA 1
ATOM 542 C C . ILE A 1 71 ? 2.905 6.001 8.475 1.00 81.94 71 ILE A C 1
ATOM 544 O O . ILE A 1 71 ? 2.953 6.984 9.204 1.00 81.94 71 ILE A O 1
ATOM 548 N N . ILE A 1 72 ? 2.315 6.031 7.287 1.00 78.75 72 ILE A N 1
ATOM 549 C CA . ILE A 1 72 ? 1.907 7.289 6.688 1.00 78.75 72 ILE A CA 1
ATOM 550 C C . ILE A 1 72 ? 0.412 7.547 6.879 1.00 78.75 72 ILE A C 1
ATOM 552 O O . ILE A 1 72 ? 0.064 8.714 6.998 1.00 78.75 72 ILE A O 1
ATOM 556 N N . GLY A 1 73 ? -0.454 6.542 7.015 1.00 75.69 73 GLY A N 1
ATOM 557 C CA . GLY A 1 73 ? -1.926 6.651 7.004 1.00 75.69 73 GLY A CA 1
ATOM 558 C C . GLY A 1 73 ? -2.514 6.522 5.591 1.00 75.69 73 GLY A C 1
ATOM 559 O O . GLY A 1 73 ? -1.770 6.354 4.624 1.00 75.69 73 GLY A O 1
ATOM 560 N N . GLY A 1 74 ? -3.836 6.639 5.436 1.00 70.00 74 GLY A N 1
ATOM 561 C CA . GLY A 1 74 ? -4.493 6.587 4.124 1.00 70.00 74 GLY A CA 1
ATOM 562 C C . GLY A 1 74 ? -5.994 6.899 4.172 1.00 70.00 74 GLY A C 1
ATOM 563 O O . GLY A 1 74 ? -6.575 6.900 5.255 1.00 70.00 74 GLY A O 1
ATOM 564 N N . PRO A 1 75 ? -6.621 7.188 3.018 1.00 64.50 75 PRO A N 1
ATOM 565 C CA . PRO A 1 75 ? -8.061 7.404 2.944 1.00 64.50 75 PRO A CA 1
ATOM 566 C C . PRO A 1 75 ? -8.824 6.086 3.128 1.00 64.50 75 PRO A C 1
ATOM 568 O O . PRO A 1 75 ? -8.381 5.025 2.680 1.00 64.50 75 PRO A O 1
ATOM 571 N N . HIS A 1 76 ? -9.992 6.169 3.760 1.00 67.88 76 HIS A N 1
ATOM 572 C CA . HIS A 1 76 ? -10.911 5.050 3.944 1.00 67.88 76 HIS A CA 1
ATOM 573 C C . HIS A 1 76 ? -12.207 5.334 3.187 1.00 67.88 76 HIS A C 1
ATOM 575 O O . HIS A 1 76 ? -12.772 6.416 3.317 1.00 67.88 76 HIS A O 1
ATOM 581 N N . LEU A 1 77 ? -12.684 4.360 2.404 1.00 64.56 77 LEU A N 1
ATOM 582 C CA . LEU A 1 77 ? -14.050 4.408 1.885 1.00 64.56 77 LEU A CA 1
ATOM 583 C C . LEU A 1 77 ? -15.014 4.156 3.043 1.00 64.56 77 LEU A C 1
ATOM 585 O O . LEU A 1 77 ? -14.744 3.309 3.901 1.00 64.56 77 LEU A O 1
ATOM 589 N N . SER A 1 78 ? -16.164 4.827 3.040 1.00 62.59 78 SER A N 1
ATOM 590 C CA . SER A 1 78 ? -17.225 4.477 3.980 1.00 62.59 78 SER A CA 1
ATOM 591 C C . SER A 1 78 ? -17.668 3.031 3.728 1.00 62.59 78 SER A C 1
ATOM 593 O O . SER A 1 78 ? -17.953 2.646 2.597 1.00 62.59 78 SER A O 1
ATOM 595 N N . GLY A 1 79 ? -17.755 2.211 4.770 1.00 67.25 79 GLY A N 1
ATOM 596 C CA . GLY A 1 79 ? -18.234 0.831 4.672 1.00 67.25 79 GLY A CA 1
ATOM 597 C C . GLY A 1 79 ? -17.165 -0.207 4.304 1.00 67.25 79 GLY A C 1
ATOM 598 O O . GLY A 1 79 ? -16.428 -0.091 3.324 1.00 67.25 79 GLY A O 1
ATOM 599 N N . PHE A 1 80 ? -17.163 -1.281 5.093 1.00 74.44 80 PHE A N 1
ATOM 600 C CA . PHE A 1 80 ? -16.235 -2.407 5.019 1.00 74.44 80 PHE A CA 1
ATOM 601 C C . PHE A 1 80 ? -16.134 -3.030 3.618 1.00 74.44 80 PHE A C 1
ATOM 603 O O . PHE A 1 80 ? -15.064 -3.022 3.017 1.00 74.44 80 PHE A O 1
ATOM 610 N N . ILE A 1 81 ? -17.260 -3.4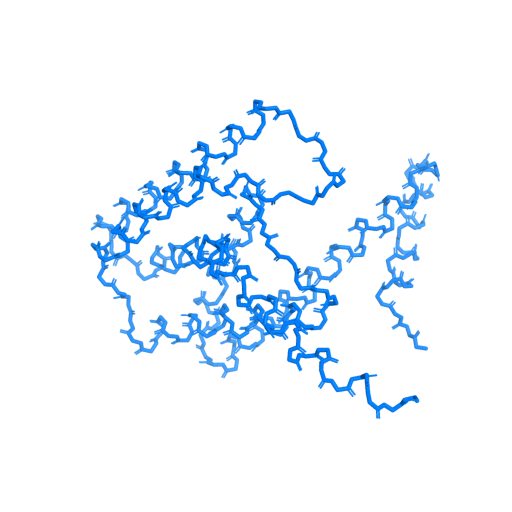98 3.065 1.00 74.75 81 ILE A N 1
ATOM 611 C CA . ILE A 1 81 ? -17.291 -4.261 1.805 1.00 74.75 81 ILE A CA 1
ATOM 612 C C . ILE A 1 81 ? -16.670 -3.458 0.657 1.00 74.75 81 ILE A C 1
ATOM 614 O O . ILE A 1 81 ? -15.836 -3.972 -0.081 1.00 74.75 81 ILE A O 1
ATOM 618 N N . ARG A 1 82 ? -17.018 -2.172 0.543 1.00 77.12 82 ARG A N 1
ATOM 619 C CA . ARG A 1 82 ? -16.520 -1.289 -0.520 1.00 77.12 82 ARG A CA 1
ATOM 620 C C . ARG A 1 82 ? -15.007 -1.103 -0.440 1.00 77.12 82 ARG A C 1
ATOM 622 O O . ARG A 1 82 ? -14.318 -1.238 -1.449 1.00 77.12 82 ARG A O 1
ATOM 629 N N . CYS A 1 83 ? -14.490 -0.839 0.761 1.00 80.25 83 CYS A N 1
ATOM 630 C CA . CYS A 1 83 ? -13.057 -0.673 0.991 1.00 80.25 83 CYS A CA 1
ATOM 631 C C . CYS A 1 83 ? -12.284 -1.964 0.689 1.00 80.25 83 CYS A C 1
ATOM 633 O O . CYS A 1 83 ? -11.248 -1.929 0.018 1.00 80.25 83 CYS A O 1
ATOM 635 N N . THR A 1 84 ? -12.809 -3.105 1.138 1.00 82.50 84 THR A N 1
ATOM 636 C CA . THR A 1 84 ? -12.195 -4.415 0.918 1.00 82.50 84 THR A CA 1
ATOM 637 C C . THR A 1 84 ? -12.187 -4.789 -0.558 1.00 82.50 84 THR A C 1
ATOM 639 O O . THR A 1 84 ? -11.138 -5.176 -1.065 1.00 82.50 84 THR A O 1
ATOM 642 N N . THR A 1 85 ? -13.301 -4.625 -1.276 1.00 84.50 85 THR A N 1
ATOM 643 C CA . THR A 1 85 ? -13.370 -4.911 -2.716 1.00 84.50 85 THR A CA 1
ATOM 644 C C . THR A 1 85 ? -12.435 -4.002 -3.508 1.00 84.50 85 THR A C 1
ATOM 646 O O . THR A 1 85 ? -11.675 -4.492 -4.339 1.00 84.50 85 THR A O 1
ATOM 649 N N . PHE A 1 86 ? -12.419 -2.698 -3.223 1.00 86.19 86 PHE A N 1
ATOM 650 C CA . PHE A 1 86 ? -11.506 -1.760 -3.883 1.00 86.19 86 PHE A CA 1
ATOM 651 C C . PHE A 1 86 ? -10.034 -2.111 -3.624 1.00 86.19 86 PHE A C 1
ATOM 653 O O . PHE A 1 86 ? -9.232 -2.182 -4.556 1.00 86.19 86 PHE A O 1
ATOM 660 N N . SER A 1 87 ? -9.687 -2.406 -2.368 1.00 87.12 87 SER A N 1
ATOM 661 C CA . SER A 1 87 ? -8.331 -2.822 -1.996 1.00 87.12 87 SER A CA 1
ATOM 662 C C . SER A 1 87 ? -7.944 -4.152 -2.647 1.00 87.12 87 SER A C 1
ATOM 664 O O . SER A 1 87 ? -6.815 -4.287 -3.108 1.00 87.12 87 SER A O 1
ATOM 666 N N . ALA A 1 88 ? -8.870 -5.111 -2.735 1.00 89.19 88 ALA A N 1
ATOM 667 C CA . ALA A 1 88 ? -8.643 -6.390 -3.402 1.00 89.19 88 ALA A CA 1
ATOM 668 C C . ALA A 1 88 ? -8.360 -6.200 -4.889 1.00 89.19 88 ALA A C 1
ATOM 670 O O . ALA A 1 88 ? -7.369 -6.731 -5.379 1.00 89.19 88 ALA A O 1
ATOM 671 N N . LEU A 1 89 ? -9.155 -5.388 -5.586 1.00 90.62 89 LEU A N 1
ATOM 672 C CA . LEU A 1 89 ? -8.944 -5.115 -7.006 1.00 90.62 89 LEU A CA 1
ATOM 673 C C . LEU A 1 89 ? -7.594 -4.442 -7.268 1.00 90.62 89 LEU A C 1
ATOM 675 O O . LEU A 1 89 ? -6.867 -4.873 -8.160 1.00 90.62 89 LEU A O 1
ATOM 679 N N . ILE A 1 90 ? -7.225 -3.430 -6.480 1.00 91.88 90 ILE A N 1
ATOM 680 C CA . ILE A 1 90 ? -5.954 -2.720 -6.672 1.00 91.88 90 ILE A CA 1
ATOM 681 C C . ILE A 1 90 ? -4.758 -3.609 -6.332 1.00 91.88 90 ILE A C 1
ATOM 683 O O . ILE A 1 90 ? -3.828 -3.707 -7.129 1.00 91.88 90 ILE A O 1
ATOM 687 N N . LEU A 1 91 ? -4.754 -4.250 -5.162 1.00 94.00 91 LEU A N 1
ATOM 688 C CA . LEU A 1 91 ? -3.581 -4.983 -4.680 1.00 94.00 91 LEU A CA 1
ATOM 689 C C . LEU A 1 91 ? -3.411 -6.324 -5.401 1.00 94.00 91 LEU A C 1
ATOM 691 O O . LEU A 1 91 ? -2.299 -6.648 -5.819 1.00 94.00 91 LEU A O 1
ATOM 695 N N . ALA A 1 92 ? -4.496 -7.076 -5.610 1.00 93.56 92 ALA A N 1
ATOM 696 C CA . ALA A 1 92 ? -4.437 -8.311 -6.390 1.00 93.56 92 ALA A CA 1
ATOM 697 C C . ALA A 1 92 ? -4.208 -8.021 -7.880 1.00 93.56 92 ALA A C 1
ATOM 699 O O . ALA A 1 92 ? -3.451 -8.738 -8.530 1.00 93.56 92 ALA A O 1
ATOM 700 N N . GLY A 1 93 ? -4.794 -6.940 -8.410 1.00 93.69 93 GLY A N 1
ATOM 701 C CA . GLY A 1 93 ? -4.544 -6.483 -9.777 1.00 93.69 93 GLY A CA 1
ATOM 702 C C . GLY A 1 93 ? -3.084 -6.088 -10.000 1.00 93.69 93 GLY A C 1
ATOM 703 O O . GLY A 1 93 ? -2.494 -6.480 -11.003 1.00 93.69 93 GLY A O 1
ATOM 704 N N . ALA A 1 94 ? -2.465 -5.396 -9.041 1.00 93.38 94 ALA A N 1
ATOM 705 C CA . ALA A 1 94 ? -1.039 -5.081 -9.085 1.00 93.38 94 ALA A CA 1
ATOM 706 C C . ALA A 1 94 ? -0.157 -6.336 -9.006 1.00 93.38 94 ALA A C 1
ATOM 708 O O . ALA A 1 94 ? 0.811 -6.445 -9.756 1.00 93.38 94 ALA A O 1
ATOM 709 N N . GLY A 1 95 ? -0.507 -7.306 -8.153 1.00 93.94 95 GLY A N 1
ATOM 710 C CA . GLY A 1 95 ? 0.184 -8.598 -8.095 1.00 93.94 95 GLY A CA 1
ATOM 711 C C . GLY A 1 95 ? 0.093 -9.361 -9.414 1.00 93.94 95 GLY A C 1
ATOM 712 O O . GLY A 1 95 ? 1.101 -9.849 -9.925 1.00 93.94 95 GLY A O 1
ATOM 713 N N . TRP A 1 96 ? -1.098 -9.406 -10.009 1.00 95.62 96 TRP A N 1
ATOM 714 C CA . TRP A 1 96 ? -1.315 -10.015 -11.318 1.00 95.62 96 TRP A CA 1
ATOM 715 C C . TRP A 1 96 ? -0.543 -9.304 -12.432 1.00 95.62 96 TRP A C 1
ATOM 717 O O . TRP A 1 96 ? 0.081 -9.973 -13.258 1.00 95.62 96 TRP A O 1
ATOM 727 N N . ALA A 1 97 ? -0.526 -7.970 -12.436 1.00 94.06 97 ALA A N 1
ATOM 728 C CA . ALA A 1 97 ? 0.236 -7.184 -13.399 1.00 94.06 97 ALA A CA 1
ATOM 729 C C . ALA A 1 97 ? 1.742 -7.457 -13.277 1.00 94.06 97 ALA A C 1
ATOM 731 O O . ALA A 1 97 ? 2.390 -7.719 -14.287 1.00 94.06 97 ALA A O 1
ATOM 732 N N . LEU A 1 98 ? 2.283 -7.486 -12.054 1.00 93.69 98 LEU A N 1
ATOM 733 C CA . LEU A 1 98 ? 3.691 -7.811 -11.811 1.00 93.69 98 LEU A CA 1
ATOM 734 C C . LEU A 1 98 ? 4.044 -9.222 -12.299 1.00 93.69 98 LEU A C 1
ATOM 736 O O . LEU A 1 98 ? 5.077 -9.418 -12.934 1.00 93.69 98 LEU A O 1
ATOM 740 N N . LYS A 1 99 ? 3.174 -10.202 -12.044 1.00 93.44 99 LYS A N 1
ATOM 741 C CA . LYS A 1 99 ? 3.370 -11.575 -12.520 1.00 93.44 99 LYS A CA 1
ATOM 742 C C . LYS A 1 99 ? 3.320 -11.675 -14.051 1.00 93.44 99 LYS A C 1
ATOM 744 O O . LYS A 1 99 ? 4.078 -12.444 -14.634 1.00 93.44 99 LYS A O 1
ATOM 749 N N . THR A 1 100 ? 2.409 -10.942 -14.690 1.00 93.44 100 THR A N 1
ATOM 750 C CA . THR A 1 100 ? 2.115 -11.074 -16.129 1.00 93.44 100 THR A CA 1
ATOM 751 C C . THR A 1 100 ? 3.088 -10.284 -16.998 1.00 93.44 100 THR A C 1
ATOM 753 O O . THR A 1 100 ? 3.562 -10.796 -18.008 1.00 93.44 100 THR A O 1
ATOM 756 N N . PHE A 1 101 ? 3.395 -9.045 -16.612 1.00 92.19 101 PHE A N 1
ATOM 757 C CA . PHE A 1 101 ? 4.264 -8.144 -17.374 1.00 92.19 101 PHE A CA 1
ATOM 758 C C . PHE A 1 101 ? 5.717 -8.152 -16.883 1.00 92.19 101 PHE A C 1
ATOM 760 O O . PHE A 1 101 ? 6.589 -7.601 -17.551 1.00 92.19 101 PHE A O 1
ATOM 767 N N . GLY A 1 102 ? 5.989 -8.797 -15.745 1.00 89.19 102 GLY A N 1
ATOM 768 C CA . GLY A 1 102 ? 7.302 -8.804 -15.113 1.00 89.19 102 GLY A CA 1
ATOM 769 C C . GLY A 1 102 ? 7.589 -7.528 -14.319 1.00 89.19 102 GLY A C 1
ATOM 770 O O . GLY A 1 102 ? 6.759 -6.623 -14.208 1.00 89.19 102 GLY A O 1
ATOM 771 N N . ALA A 1 103 ? 8.787 -7.472 -13.734 1.00 89.44 103 ALA A N 1
ATOM 772 C CA . ALA A 1 103 ? 9.230 -6.314 -12.969 1.00 89.44 103 ALA A CA 1
ATOM 773 C C . ALA A 1 103 ? 9.454 -5.106 -13.903 1.00 89.44 103 ALA A C 1
ATOM 775 O O . ALA A 1 103 ? 10.228 -5.220 -14.859 1.00 89.44 103 ALA A O 1
ATOM 776 N N . PRO A 1 104 ? 8.804 -3.951 -13.658 1.00 89.25 104 PRO A N 1
ATOM 777 C CA . PRO A 1 104 ? 9.110 -2.728 -14.389 1.00 89.25 104 PRO A CA 1
ATOM 778 C C . PRO A 1 104 ? 10.553 -2.279 -14.129 1.00 89.25 104 PRO A C 1
ATOM 780 O O . PRO A 1 104 ? 11.178 -2.674 -13.148 1.00 89.25 104 PRO A O 1
ATOM 783 N N . SER A 1 105 ? 11.075 -1.418 -15.006 1.00 90.62 105 SER A N 1
ATOM 784 C CA . SER A 1 105 ? 12.437 -0.887 -14.874 1.00 90.62 105 SER A CA 1
ATOM 785 C C . SER A 1 105 ? 12.654 -0.235 -13.494 1.00 90.62 105 SER A C 1
ATOM 787 O O . SER A 1 105 ? 11.894 0.678 -13.145 1.00 90.62 105 SER A O 1
ATOM 789 N N . PRO A 1 106 ? 13.704 -0.615 -12.738 1.00 89.00 106 PRO A N 1
ATOM 790 C CA . PRO A 1 106 ? 13.991 -0.035 -11.422 1.00 89.00 106 PRO A CA 1
ATOM 791 C C . PRO A 1 106 ? 14.173 1.487 -11.455 1.00 89.00 106 PRO A C 1
ATOM 793 O O . PRO A 1 106 ? 13.778 2.192 -10.530 1.00 89.00 106 PRO A O 1
ATOM 796 N N . TRP A 1 107 ? 14.699 2.024 -12.560 1.00 89.62 107 TRP A N 1
ATOM 797 C CA . TRP A 1 107 ? 14.837 3.469 -12.762 1.00 89.62 107 TRP A CA 1
ATOM 798 C C . TRP A 1 107 ? 13.489 4.182 -12.829 1.00 89.62 107 TRP A C 1
ATOM 800 O O . TRP A 1 107 ? 13.342 5.283 -12.301 1.00 89.62 107 TRP A O 1
ATOM 810 N N . TRP A 1 108 ? 12.487 3.548 -13.442 1.00 89.81 108 TRP A N 1
ATOM 811 C CA . TRP A 1 108 ? 11.138 4.101 -13.493 1.00 89.81 108 TRP A CA 1
ATOM 812 C C . TRP A 1 108 ? 10.504 4.132 -12.102 1.00 89.81 108 TRP A C 1
ATOM 814 O O . TRP A 1 108 ? 9.939 5.149 -11.698 1.00 89.81 108 TRP A O 1
ATOM 824 N N . LEU A 1 109 ? 10.668 3.051 -11.335 1.00 89.56 109 LEU A N 1
ATOM 825 C CA . LEU A 1 109 ? 10.211 2.988 -9.948 1.00 89.56 109 LEU A CA 1
ATOM 826 C C . LEU A 1 109 ? 10.909 4.028 -9.070 1.00 89.56 109 LEU A C 1
ATOM 828 O O . LEU A 1 109 ? 10.250 4.670 -8.259 1.00 89.56 109 LEU A O 1
ATOM 832 N N . PHE A 1 110 ? 12.204 4.261 -9.277 1.00 90.38 110 PHE A N 1
ATOM 833 C CA . PHE A 1 110 ? 12.950 5.295 -8.565 1.00 90.38 110 PHE A CA 1
ATOM 834 C C . PHE A 1 110 ? 12.447 6.711 -8.878 1.00 90.38 110 PHE A C 1
ATOM 836 O O . PHE A 1 110 ? 12.286 7.523 -7.969 1.00 90.38 110 PHE A O 1
ATOM 843 N N . ILE A 1 111 ? 12.130 7.015 -10.139 1.00 91.00 111 ILE A N 1
ATOM 844 C CA . ILE A 1 111 ? 11.536 8.311 -10.508 1.00 91.00 111 ILE A CA 1
ATOM 845 C C . ILE A 1 111 ? 10.171 8.487 -9.828 1.00 91.00 111 ILE A C 1
ATOM 847 O O . ILE A 1 111 ? 9.913 9.527 -9.218 1.00 91.00 111 ILE A O 1
ATOM 851 N N . LEU A 1 112 ? 9.313 7.462 -9.877 1.00 90.56 112 LEU A N 1
ATOM 852 C CA . LEU A 1 112 ? 8.022 7.476 -9.183 1.00 90.56 112 LEU A CA 1
ATOM 853 C C . LEU A 1 112 ? 8.188 7.629 -7.669 1.00 90.56 112 LEU A C 1
ATOM 855 O O . LEU A 1 112 ? 7.406 8.337 -7.034 1.00 90.56 112 LEU A O 1
ATOM 859 N N . ALA A 1 113 ? 9.224 7.023 -7.097 1.00 90.00 113 ALA A N 1
ATOM 860 C CA . ALA A 1 113 ? 9.569 7.163 -5.695 1.00 90.00 113 ALA A CA 1
ATOM 861 C C . ALA A 1 113 ? 9.955 8.610 -5.351 1.00 90.00 113 ALA A C 1
ATOM 863 O O . ALA A 1 113 ? 9.405 9.183 -4.412 1.00 90.00 113 ALA A O 1
ATOM 864 N N . MET A 1 114 ? 10.796 9.263 -6.153 1.00 91.12 114 MET A N 1
ATOM 865 C CA . MET A 1 114 ? 11.146 10.672 -5.934 1.00 91.12 114 MET A CA 1
ATOM 866 C C . MET A 1 114 ? 9.918 11.592 -5.957 1.00 91.12 114 MET A C 1
ATOM 868 O O . MET A 1 114 ? 9.791 12.481 -5.111 1.00 91.12 114 MET A O 1
ATOM 872 N N . ILE A 1 115 ? 8.970 11.342 -6.864 1.00 89.44 115 ILE A N 1
ATOM 873 C CA . ILE A 1 115 ? 7.676 12.042 -6.880 1.00 89.44 115 ILE A CA 1
ATOM 874 C C . ILE A 1 115 ? 6.882 11.719 -5.602 1.00 89.44 115 ILE A C 1
ATOM 876 O O . ILE A 1 115 ? 6.346 12.616 -4.945 1.00 89.44 115 ILE A O 1
ATOM 880 N N . GLY A 1 116 ? 6.856 10.445 -5.203 1.00 85.94 116 GLY A N 1
ATOM 881 C CA . GLY A 1 116 ? 6.219 9.961 -3.981 1.00 85.94 116 GLY A CA 1
ATOM 882 C C . GLY A 1 116 ? 6.756 10.614 -2.704 1.00 85.94 116 GLY A C 1
ATOM 883 O O . GLY A 1 116 ? 5.968 10.926 -1.810 1.00 85.94 116 GLY A O 1
ATOM 884 N N . CYS A 1 117 ? 8.057 10.910 -2.621 1.00 87.19 117 CYS A N 1
ATOM 885 C CA . CYS A 1 117 ? 8.638 11.667 -1.509 1.00 87.19 117 CYS A CA 1
ATOM 886 C C . CYS A 1 117 ? 7.978 13.042 -1.363 1.00 87.19 117 CYS A C 1
ATOM 888 O O . CYS A 1 117 ? 7.581 13.420 -0.260 1.00 87.19 117 CYS A O 1
ATOM 890 N N . GLY A 1 118 ? 7.804 13.765 -2.475 1.00 84.50 118 GLY A N 1
ATOM 891 C CA . GLY A 1 118 ? 7.107 15.052 -2.489 1.00 84.50 118 GLY A CA 1
ATOM 892 C C . GLY A 1 118 ? 5.674 14.925 -1.970 1.00 84.50 118 GLY A C 1
ATOM 893 O O . GLY A 1 118 ? 5.249 15.704 -1.116 1.00 84.50 118 GLY A O 1
ATOM 894 N N . VAL A 1 119 ? 4.958 13.881 -2.395 1.00 83.94 119 VAL A N 1
ATOM 895 C CA . VAL A 1 119 ? 3.591 13.599 -1.927 1.00 83.94 119 VAL A CA 1
ATOM 896 C C . VAL A 1 119 ? 3.550 13.325 -0.422 1.00 83.94 119 VAL A C 1
ATOM 898 O O . VAL A 1 119 ? 2.686 13.859 0.271 1.00 83.94 119 VAL A O 1
ATOM 901 N N . VAL A 1 120 ? 4.475 12.525 0.114 1.00 83.50 120 VAL A N 1
ATOM 902 C CA . VAL A 1 120 ? 4.530 12.214 1.555 1.00 83.50 120 VAL A CA 1
ATOM 903 C C . VAL A 1 120 ? 4.812 13.468 2.385 1.00 83.50 120 VAL A C 1
ATOM 905 O O . VAL A 1 120 ? 4.205 13.650 3.444 1.00 83.50 120 VAL A O 1
ATOM 908 N N . LEU A 1 121 ? 5.696 14.347 1.912 1.00 81.56 121 LEU A N 1
ATOM 909 C CA . LEU A 1 121 ? 6.044 15.580 2.617 1.00 81.56 121 LEU A CA 1
ATOM 910 C C . LEU A 1 121 ? 4.891 16.594 2.618 1.00 81.56 121 LEU A C 1
ATOM 912 O O . LEU A 1 121 ? 4.613 17.179 3.671 1.00 81.56 121 LEU A O 1
ATOM 916 N N . LEU A 1 122 ? 4.212 16.757 1.478 1.00 78.19 122 LEU A N 1
ATOM 917 C CA . LEU A 1 122 ? 3.132 17.731 1.289 1.00 78.19 122 LEU A CA 1
ATOM 918 C C . LEU A 1 122 ? 1.790 17.262 1.868 1.00 78.19 122 LEU A C 1
ATOM 920 O O . LEU A 1 122 ? 1.112 18.037 2.534 1.00 78.19 122 LEU A O 1
ATOM 924 N N . TYR A 1 123 ? 1.420 15.997 1.649 1.00 73.25 123 TYR A N 1
ATOM 925 C CA . TYR A 1 123 ? 0.077 15.468 1.939 1.00 73.25 123 TYR A CA 1
ATOM 926 C C . TYR A 1 123 ? 0.046 14.409 3.049 1.00 73.25 123 TYR A C 1
ATOM 928 O O . TYR A 1 123 ? -1.019 13.898 3.403 1.00 73.25 123 TYR A O 1
ATOM 936 N N . GLY A 1 124 ? 1.200 14.027 3.600 1.00 64.25 124 GLY A N 1
ATOM 937 C CA . GLY A 1 124 ? 1.258 13.157 4.771 1.00 64.25 124 GLY A CA 1
ATOM 938 C C . GLY A 1 124 ? 1.236 13.927 6.094 1.00 64.25 124 GLY A C 1
ATOM 939 O O . GLY A 1 124 ? 1.570 15.110 6.118 1.00 64.25 124 GLY A O 1
ATOM 940 N N . PRO A 1 125 ? 0.944 13.258 7.221 1.00 62.44 125 PRO A N 1
ATOM 941 C CA . PRO A 1 125 ? 0.050 12.121 7.375 1.00 62.44 125 PRO A CA 1
ATOM 942 C C . PRO A 1 125 ? -1.425 12.581 7.419 1.00 62.44 125 PRO A C 1
ATOM 944 O O . PRO A 1 125 ? -1.842 13.295 8.317 1.00 62.44 125 PRO A O 1
ATOM 947 N N . LEU A 1 126 ? -2.216 12.125 6.449 1.00 63.16 126 LEU A N 1
ATOM 948 C CA . LEU A 1 126 ? -3.676 12.020 6.494 1.00 63.16 126 LEU A CA 1
ATOM 949 C C . LEU A 1 126 ? -4.061 11.079 7.646 1.00 63.16 126 LEU A C 1
ATOM 951 O O . LEU A 1 126 ? -3.909 9.857 7.543 1.00 63.16 126 LEU A O 1
ATOM 955 N N . LEU A 1 127 ? -4.455 11.682 8.757 1.00 63.97 127 LEU A N 1
ATOM 956 C CA . LEU A 1 127 ? -4.886 11.045 9.994 1.00 63.97 127 LEU A CA 1
ATOM 957 C C . LEU A 1 127 ? -6.396 11.241 10.128 1.00 63.97 127 LEU A C 1
ATOM 959 O O . LEU A 1 127 ? -6.907 12.269 9.690 1.00 63.97 127 LEU A O 1
ATOM 963 N N . ALA A 1 128 ? -7.103 10.273 10.717 1.00 57.56 128 ALA A N 1
ATOM 964 C CA . ALA A 1 128 ? -8.490 10.509 11.109 1.00 57.56 128 ALA A CA 1
ATOM 965 C C . ALA A 1 128 ? -8.528 11.622 12.171 1.00 57.56 128 ALA A C 1
ATOM 967 O O . ALA A 1 128 ? -7.616 11.697 12.998 1.00 57.56 128 ALA A O 1
ATOM 968 N N . GLU A 1 129 ? -9.562 12.469 12.137 1.00 54.16 129 GLU A N 1
ATOM 969 C CA . GLU A 1 129 ? -9.706 13.654 13.007 1.00 54.16 129 GLU A CA 1
ATOM 970 C C . GLU A 1 129 ? -9.585 13.327 14.504 1.00 54.16 129 GLU A C 1
ATOM 972 O O . GLU A 1 129 ? -9.168 14.165 15.296 1.00 54.16 129 GLU A O 1
ATOM 977 N N . GLU A 1 130 ? -9.879 12.083 14.875 1.00 51.59 130 GLU A N 1
ATOM 978 C CA . GLU A 1 130 ? -9.859 11.572 16.245 1.00 51.59 130 GLU A CA 1
ATOM 979 C C . GLU A 1 130 ? -8.442 11.346 16.808 1.00 51.59 130 GLU A C 1
ATOM 981 O O . GLU A 1 130 ? -8.271 11.198 18.020 1.00 51.59 130 GLU A O 1
ATOM 986 N N . PHE A 1 131 ? -7.403 11.323 15.962 1.00 57.09 131 PHE A N 1
ATOM 987 C CA . PHE A 1 131 ? -6.024 11.108 16.405 1.00 57.09 131 PHE A CA 1
ATOM 988 C C . PHE A 1 131 ? -5.232 12.415 16.515 1.00 57.09 131 PHE A C 1
ATOM 990 O O . PHE A 1 131 ? -4.687 12.928 15.535 1.00 57.09 131 PHE A O 1
ATOM 997 N N . HIS A 1 132 ? -5.046 12.890 17.744 1.00 59.19 132 HIS A N 1
ATOM 998 C CA . HIS A 1 132 ? -4.146 14.001 18.048 1.00 59.19 132 HIS A CA 1
ATOM 999 C C . HIS A 1 132 ? -2.694 13.515 18.188 1.00 59.19 132 HIS A C 1
ATOM 1001 O O . HIS A 1 132 ? -2.227 13.194 19.279 1.00 59.19 132 HIS A O 1
ATOM 1007 N N . PHE A 1 133 ? -1.965 13.447 17.074 1.00 65.94 133 PHE A N 1
ATOM 1008 C CA . PHE A 1 133 ? -0.516 13.220 17.096 1.00 65.94 133 PHE A CA 1
ATOM 1009 C C . PHE A 1 133 ? 0.244 14.528 17.337 1.00 65.94 133 PHE A C 1
ATOM 1011 O O . PHE A 1 133 ? -0.136 15.580 16.822 1.00 65.94 133 PHE A O 1
ATOM 1018 N N . SER A 1 134 ? 1.358 14.464 18.070 1.00 73.81 134 SER A N 1
ATOM 1019 C CA . SER A 1 134 ? 2.239 15.623 18.237 1.00 73.81 134 SER A CA 1
ATOM 1020 C C . SER A 1 134 ? 2.947 15.978 16.922 1.00 73.81 134 SER A C 1
ATOM 1022 O O . SER A 1 134 ? 3.213 15.109 16.084 1.00 73.81 134 SER A O 1
ATOM 1024 N N . GLU A 1 135 ? 3.328 17.246 16.738 1.00 75.81 135 GLU A N 1
ATOM 1025 C CA . GLU A 1 135 ? 4.058 17.670 15.532 1.00 75.81 135 GLU A CA 1
ATOM 1026 C C . GLU A 1 135 ? 5.354 16.874 15.305 1.00 75.81 135 GLU A C 1
ATOM 1028 O O . GLU A 1 135 ? 5.738 16.609 14.163 1.00 75.81 135 GLU A O 1
ATOM 1033 N N . GLN A 1 136 ? 6.026 16.461 16.384 1.00 78.50 136 GLN A N 1
ATOM 1034 C CA . GLN A 1 136 ? 7.229 15.631 16.311 1.00 78.50 136 GLN A CA 1
ATOM 1035 C C . GLN A 1 136 ? 6.919 14.226 15.782 1.00 78.50 136 GLN A C 1
ATOM 1037 O O . GLN A 1 136 ? 7.651 13.725 14.929 1.00 78.50 136 GLN A O 1
ATOM 1042 N N . GLN A 1 137 ? 5.817 13.609 16.217 1.00 78.19 137 GLN A N 1
ATOM 1043 C CA . GLN A 1 137 ? 5.383 12.300 15.715 1.00 78.19 137 GLN A CA 1
ATOM 1044 C C . GLN A 1 137 ? 4.992 12.369 14.234 1.00 78.19 137 GLN A C 1
ATOM 1046 O O . GLN A 1 137 ? 5.350 11.489 13.451 1.00 78.19 137 GLN A O 1
ATOM 1051 N N . ILE A 1 138 ? 4.316 13.444 13.828 1.00 78.69 138 ILE A N 1
ATOM 1052 C CA . ILE A 1 138 ? 3.952 13.704 12.430 1.00 78.69 138 ILE A CA 1
ATOM 1053 C C . ILE A 1 138 ? 5.214 13.831 11.565 1.00 78.69 138 ILE A C 1
ATOM 1055 O O . ILE A 1 138 ? 5.329 13.153 10.541 1.00 78.69 138 ILE A O 1
ATOM 1059 N N . LYS A 1 139 ? 6.186 14.655 11.979 1.00 80.69 139 LYS A N 1
ATOM 1060 C CA . LYS A 1 139 ? 7.461 14.826 11.259 1.00 80.69 139 LYS A CA 1
ATOM 1061 C C . LYS A 1 139 ? 8.262 13.523 11.207 1.00 80.69 139 LYS A C 1
ATOM 1063 O O . LYS A 1 139 ? 8.746 13.163 10.137 1.00 80.69 139 LYS A O 1
ATOM 1068 N N . GLY A 1 140 ? 8.340 12.783 12.313 1.00 83.44 140 GLY A N 1
ATOM 1069 C CA . GLY A 1 140 ? 9.027 11.491 12.376 1.00 83.44 140 GLY A CA 1
ATOM 1070 C C . GLY A 1 140 ? 8.456 10.478 11.384 1.00 83.44 140 GLY A C 1
ATOM 1071 O O . GLY A 1 140 ? 9.207 9.859 10.637 1.00 83.44 140 GLY A O 1
ATOM 1072 N N . ARG A 1 141 ? 7.126 10.374 11.287 1.00 83.75 141 ARG A N 1
ATOM 1073 C CA . ARG A 1 141 ? 6.449 9.480 10.331 1.00 83.75 141 ARG A CA 1
ATOM 1074 C C . ARG A 1 141 ? 6.679 9.887 8.873 1.00 83.75 141 ARG A C 1
ATOM 1076 O O . ARG A 1 141 ? 6.859 9.013 8.027 1.00 83.75 141 ARG A O 1
ATOM 1083 N N . LYS A 1 142 ? 6.736 11.192 8.574 1.00 84.75 142 LYS A N 1
ATOM 1084 C CA . LYS A 1 142 ? 7.112 11.693 7.237 1.00 84.75 142 LYS A CA 1
ATOM 1085 C C . LYS A 1 142 ? 8.531 11.279 6.864 1.00 84.75 142 LYS A C 1
ATOM 1087 O O . LYS A 1 142 ? 8.733 10.701 5.800 1.00 84.75 142 LYS A O 1
ATOM 1092 N N . VAL A 1 143 ? 9.492 11.558 7.746 1.00 87.31 143 VAL A N 1
ATOM 1093 C CA . VAL A 1 143 ? 10.908 11.231 7.526 1.00 87.31 143 VAL A CA 1
ATOM 1094 C C . VAL A 1 143 ? 11.086 9.726 7.375 1.00 87.31 143 VAL A C 1
ATOM 1096 O O . VAL A 1 143 ? 11.740 9.290 6.435 1.00 87.31 143 VAL A O 1
ATOM 1099 N N . LEU A 1 144 ? 10.442 8.934 8.232 1.00 88.25 144 LEU A N 1
ATOM 1100 C CA . LEU A 1 144 ? 10.491 7.478 8.174 1.00 88.25 144 LEU A CA 1
ATOM 1101 C C . LEU A 1 144 ? 9.928 6.940 6.851 1.00 88.25 144 LEU A C 1
ATOM 1103 O O . LEU A 1 144 ? 10.553 6.097 6.213 1.00 88.25 144 LEU A O 1
ATOM 1107 N N . GLY A 1 145 ? 8.781 7.461 6.406 1.00 86.19 145 GLY A N 1
ATOM 1108 C CA . GLY A 1 145 ? 8.172 7.073 5.136 1.00 86.19 145 GLY A CA 1
ATOM 1109 C C . GLY A 1 145 ? 9.039 7.417 3.921 1.00 86.19 145 GLY A C 1
ATOM 1110 O O . GLY A 1 145 ? 9.206 6.586 3.032 1.00 86.19 145 GLY A O 1
ATOM 1111 N N . VAL A 1 146 ? 9.629 8.618 3.896 1.00 89.50 146 VAL A N 1
ATOM 1112 C CA . VAL A 1 146 ? 10.558 9.043 2.833 1.00 89.50 146 VAL A CA 1
ATOM 1113 C C . VAL A 1 146 ? 11.829 8.197 2.847 1.00 89.50 146 VAL A C 1
ATOM 1115 O O . VAL A 1 146 ? 12.264 7.736 1.794 1.00 89.50 146 VAL A O 1
ATOM 1118 N N . PHE A 1 147 ? 12.397 7.956 4.030 1.00 92.50 147 PHE A N 1
ATOM 1119 C CA . PHE A 1 147 ? 13.596 7.143 4.203 1.00 92.50 147 PHE A CA 1
ATOM 1120 C C . PHE A 1 147 ? 13.402 5.741 3.632 1.00 92.50 147 PHE A C 1
ATOM 1122 O O . PHE A 1 147 ? 14.180 5.318 2.780 1.00 92.50 147 PHE A O 1
ATOM 1129 N N . PHE A 1 148 ? 12.344 5.042 4.049 1.00 91.12 148 PHE A N 1
ATOM 1130 C CA . PHE A 1 148 ? 12.095 3.683 3.581 1.00 91.12 148 PHE A CA 1
ATOM 1131 C C . PHE A 1 148 ? 11.879 3.607 2.070 1.00 91.12 148 PHE A C 1
ATOM 1133 O O . PHE A 1 148 ? 12.309 2.649 1.435 1.00 91.12 148 PHE A O 1
ATOM 1140 N N . LEU A 1 149 ? 11.235 4.615 1.491 1.00 90.00 149 LEU A N 1
ATOM 1141 C CA . LEU A 1 149 ? 10.940 4.652 0.070 1.00 90.00 149 LEU A CA 1
ATOM 1142 C C . LEU A 1 149 ? 12.187 4.900 -0.792 1.00 90.00 149 LEU A C 1
ATOM 1144 O O . LEU A 1 149 ? 12.381 4.208 -1.794 1.00 90.00 149 LEU A O 1
ATOM 1148 N N . ILE A 1 150 ? 13.057 5.830 -0.381 1.00 91.81 150 ILE A N 1
ATOM 1149 C CA . ILE A 1 150 ? 14.357 6.052 -1.033 1.00 91.81 150 ILE A CA 1
ATOM 1150 C C . ILE A 1 150 ? 15.240 4.816 -0.866 1.00 91.81 150 ILE A C 1
ATOM 1152 O O . ILE A 1 150 ? 15.841 4.357 -1.834 1.00 91.81 150 ILE A O 1
ATOM 1156 N N . PHE A 1 151 ? 15.287 4.253 0.343 1.00 93.06 151 PHE A N 1
ATOM 1157 C CA . PHE A 1 151 ? 16.089 3.073 0.647 1.00 93.06 151 PHE A CA 1
ATOM 1158 C C . PHE A 1 151 ? 15.677 1.870 -0.209 1.00 93.06 151 PHE A C 1
ATOM 1160 O O . PHE A 1 151 ? 16.519 1.291 -0.890 1.00 93.06 151 PHE A O 1
ATOM 1167 N N . LEU A 1 152 ? 14.382 1.538 -0.249 1.00 91.12 152 LEU A N 1
ATOM 1168 C CA . LEU A 1 152 ? 13.878 0.420 -1.050 1.00 91.12 152 LEU A CA 1
ATOM 1169 C C . LEU A 1 152 ? 14.077 0.637 -2.545 1.00 91.12 152 LEU A C 1
ATOM 1171 O O . LEU A 1 152 ? 14.505 -0.288 -3.227 1.00 91.12 152 LEU A O 1
ATOM 1175 N N . SER A 1 153 ? 13.819 1.845 -3.051 1.00 90.69 153 SER A N 1
ATOM 1176 C CA . SER A 1 153 ? 14.021 2.140 -4.475 1.00 90.69 153 SER A CA 1
ATOM 1177 C C . SER A 1 153 ? 15.499 2.107 -4.861 1.00 90.69 153 SER A C 1
ATOM 1179 O O . SER A 1 153 ? 15.836 1.653 -5.949 1.00 90.69 153 SER A O 1
ATOM 1181 N N . GLY A 1 154 ? 16.394 2.523 -3.960 1.00 91.06 154 GLY A N 1
ATOM 1182 C CA . GLY A 1 154 ? 17.835 2.348 -4.123 1.00 91.06 154 GLY A CA 1
ATOM 1183 C C . GLY A 1 154 ? 18.216 0.870 -4.188 1.00 91.06 154 GLY A C 1
ATOM 1184 O O . GLY A 1 154 ? 18.862 0.450 -5.143 1.00 91.06 154 GLY A O 1
ATOM 1185 N N . CYS A 1 155 ? 17.769 0.058 -3.225 1.00 92.38 155 CYS A N 1
ATOM 1186 C CA . CYS A 1 155 ? 18.004 -1.389 -3.234 1.00 92.38 155 CYS A CA 1
ATOM 1187 C C . CYS A 1 155 ? 17.472 -2.063 -4.508 1.00 92.38 155 CYS A C 1
ATOM 1189 O O . CYS A 1 155 ? 18.135 -2.942 -5.055 1.00 92.38 155 CYS A O 1
ATOM 1191 N N . ASP A 1 156 ? 16.309 -1.644 -5.000 1.00 91.25 156 ASP A N 1
ATOM 1192 C CA . ASP A 1 156 ? 15.701 -2.191 -6.214 1.00 91.25 156 ASP A CA 1
ATOM 1193 C C . ASP A 1 156 ? 16.560 -1.920 -7.464 1.00 91.25 156 ASP A C 1
ATOM 1195 O O . ASP A 1 156 ? 16.695 -2.804 -8.305 1.00 91.25 156 ASP A O 1
ATOM 1199 N N . ILE A 1 157 ? 17.247 -0.770 -7.551 1.00 91.88 157 ILE A N 1
ATOM 1200 C CA . ILE A 1 157 ? 18.215 -0.483 -8.631 1.00 91.88 157 ILE A CA 1
ATOM 1201 C C . ILE A 1 157 ? 19.412 -1.444 -8.591 1.00 91.88 157 ILE A C 1
ATOM 1203 O O . ILE A 1 157 ? 19.854 -1.911 -9.639 1.00 91.88 157 ILE A O 1
ATOM 1207 N N . PHE A 1 158 ? 19.950 -1.736 -7.403 1.00 90.81 158 PHE A N 1
ATOM 1208 C CA . PHE A 1 158 ? 21.159 -2.560 -7.272 1.00 90.81 158 PHE A CA 1
ATOM 1209 C C . PHE A 1 158 ? 20.892 -4.060 -7.416 1.00 90.81 158 PHE A C 1
ATOM 1211 O O . PHE A 1 158 ? 21.705 -4.771 -8.003 1.00 90.81 158 PHE A O 1
ATOM 1218 N N . PHE A 1 159 ? 19.782 -4.551 -6.864 1.00 89.31 159 PHE A N 1
ATOM 1219 C CA . PHE A 1 159 ? 19.489 -5.986 -6.805 1.00 89.31 159 PHE A CA 1
ATOM 1220 C C . PHE A 1 159 ? 18.477 -6.446 -7.860 1.00 89.31 159 PHE A C 1
ATOM 1222 O O . PHE A 1 159 ? 18.471 -7.628 -8.197 1.00 89.31 159 PHE A O 1
ATOM 1229 N N . SER A 1 160 ? 17.625 -5.544 -8.368 1.00 83.56 160 SER A N 1
ATOM 1230 C CA . SER A 1 160 ? 16.638 -5.791 -9.433 1.00 83.56 160 SER A CA 1
ATOM 1231 C C . SER A 1 160 ? 15.833 -7.091 -9.262 1.00 83.56 160 SER A C 1
ATOM 1233 O O . SER A 1 160 ? 15.621 -7.851 -10.210 1.00 83.56 160 SER A O 1
ATOM 1235 N N . SER A 1 161 ? 15.403 -7.374 -8.032 1.00 89.62 161 SER A N 1
ATOM 1236 C CA . SER A 1 161 ? 14.691 -8.604 -7.682 1.00 89.62 161 SER A CA 1
ATOM 1237 C C . SER A 1 161 ? 13.185 -8.392 -7.745 1.00 89.62 161 SER A C 1
ATOM 1239 O O . SER A 1 161 ? 12.671 -7.467 -7.123 1.00 89.62 161 SER A O 1
ATOM 1241 N N . VAL A 1 162 ? 12.459 -9.314 -8.386 1.00 89.38 162 VAL A N 1
ATOM 1242 C CA . VAL A 1 162 ? 10.985 -9.278 -8.492 1.00 89.38 162 VAL A CA 1
ATOM 1243 C C . VAL A 1 162 ? 10.311 -9.109 -7.124 1.00 89.38 162 VAL A C 1
ATOM 1245 O O . VAL A 1 162 ? 9.296 -8.427 -7.002 1.00 89.38 162 VAL A O 1
ATOM 1248 N N . TRP A 1 163 ? 10.894 -9.685 -6.072 1.00 92.12 163 TRP A N 1
ATOM 1249 C CA . TRP A 1 163 ? 10.377 -9.575 -4.710 1.00 92.12 163 TRP A CA 1
ATOM 1250 C C . TRP A 1 163 ? 10.550 -8.171 -4.117 1.00 92.12 163 TRP A C 1
ATOM 1252 O O . TRP A 1 163 ? 9.643 -7.678 -3.450 1.00 92.12 163 TRP A O 1
ATOM 1262 N N . LEU A 1 164 ? 11.683 -7.510 -4.382 1.00 92.00 164 LEU A N 1
ATOM 1263 C CA . LEU A 1 164 ? 11.915 -6.121 -3.967 1.00 92.00 164 LEU A CA 1
ATOM 1264 C C . LEU A 1 164 ? 11.003 -5.172 -4.739 1.00 92.00 164 LEU A C 1
ATOM 1266 O O . LEU A 1 164 ? 10.373 -4.300 -4.140 1.00 92.00 164 LEU A O 1
ATOM 1270 N N . THR A 1 165 ? 10.846 -5.417 -6.036 1.00 92.44 165 THR A N 1
ATOM 1271 C CA . THR A 1 165 ? 9.927 -4.670 -6.887 1.00 92.44 165 THR A CA 1
ATOM 1272 C C . THR A 1 165 ? 8.481 -4.790 -6.396 1.00 92.44 165 THR A C 1
ATOM 1274 O O . THR A 1 165 ? 7.775 -3.786 -6.325 1.00 92.44 165 THR A O 1
ATOM 1277 N N . ALA A 1 166 ? 8.040 -5.980 -5.966 1.00 94.00 166 ALA A N 1
ATOM 1278 C CA . ALA A 1 166 ? 6.717 -6.177 -5.365 1.00 94.00 166 ALA A CA 1
ATOM 1279 C C . ALA A 1 166 ? 6.515 -5.309 -4.110 1.00 94.00 166 ALA A C 1
ATOM 1281 O O . ALA A 1 166 ? 5.487 -4.644 -3.960 1.00 94.00 166 ALA A O 1
ATOM 1282 N N . VAL A 1 167 ? 7.511 -5.269 -3.222 1.00 94.44 167 VAL A N 1
ATOM 1283 C CA . VAL A 1 167 ? 7.468 -4.431 -2.015 1.00 94.44 167 VAL A CA 1
ATOM 1284 C C . VAL A 1 167 ? 7.422 -2.944 -2.387 1.00 94.44 167 VAL A C 1
ATOM 1286 O O . VAL A 1 167 ? 6.604 -2.199 -1.842 1.00 94.44 167 VAL A O 1
ATOM 1289 N N . ASN A 1 168 ? 8.235 -2.518 -3.357 1.00 93.19 168 ASN A N 1
ATOM 1290 C CA . ASN A 1 168 ? 8.280 -1.131 -3.817 1.00 93.19 168 ASN A CA 1
ATOM 1291 C C . ASN A 1 168 ? 6.939 -0.689 -4.435 1.00 93.19 168 ASN A C 1
ATOM 1293 O O . ASN A 1 168 ? 6.408 0.370 -4.099 1.00 93.19 168 ASN A O 1
ATOM 1297 N N . ILE A 1 169 ? 6.318 -1.548 -5.250 1.00 94.06 169 ILE A N 1
ATOM 1298 C CA . ILE A 1 169 ? 4.976 -1.320 -5.806 1.00 94.06 169 ILE A CA 1
ATOM 1299 C C . ILE A 1 169 ? 3.941 -1.138 -4.687 1.00 94.06 169 ILE A C 1
ATOM 1301 O O . ILE A 1 169 ? 3.136 -0.210 -4.752 1.00 94.06 169 ILE A O 1
ATOM 1305 N N . GLY A 1 170 ? 3.973 -1.962 -3.633 1.00 92.62 170 GLY A N 1
ATOM 1306 C CA . GLY A 1 170 ? 3.064 -1.812 -2.489 1.00 92.62 170 GLY A CA 1
ATOM 1307 C C . GLY A 1 170 ? 3.200 -0.460 -1.776 1.00 92.62 170 GLY A C 1
ATOM 1308 O O . GLY A 1 170 ? 2.197 0.151 -1.384 1.00 92.62 170 GLY A O 1
ATOM 1309 N N . PHE A 1 171 ? 4.427 0.054 -1.659 1.00 91.94 171 PHE A N 1
ATOM 1310 C CA . PHE A 1 171 ? 4.691 1.364 -1.055 1.00 91.94 171 PHE A CA 1
ATOM 1311 C C . PHE A 1 171 ? 4.187 2.493 -1.954 1.00 91.94 171 PHE A C 1
ATOM 1313 O O . PHE A 1 171 ? 3.467 3.380 -1.488 1.00 91.94 171 PHE A O 1
ATOM 1320 N N . LEU A 1 172 ? 4.502 2.429 -3.249 1.00 91.19 172 LEU A N 1
ATOM 1321 C CA . LEU A 1 172 ? 4.089 3.430 -4.230 1.00 91.19 172 LEU A CA 1
ATOM 1322 C C . LEU A 1 172 ? 2.566 3.497 -4.372 1.00 91.19 172 LEU A C 1
ATOM 1324 O O . LEU A 1 172 ? 2.010 4.591 -4.318 1.00 91.19 172 LEU A O 1
ATOM 1328 N N . LEU A 1 173 ? 1.869 2.359 -4.459 1.00 90.25 173 LEU A N 1
ATOM 1329 C CA . LEU A 1 173 ? 0.401 2.321 -4.537 1.00 90.25 173 LEU A CA 1
ATOM 1330 C C . LEU A 1 173 ? -0.259 3.001 -3.334 1.00 90.25 173 LEU A C 1
ATOM 1332 O O . LEU A 1 173 ? -1.225 3.752 -3.487 1.00 90.25 173 LEU A O 1
ATOM 1336 N N . THR A 1 174 ? 0.293 2.788 -2.140 1.00 87.19 174 THR A N 1
ATOM 1337 C CA . THR A 1 174 ? -0.198 3.429 -0.914 1.00 87.19 174 THR A CA 1
ATOM 1338 C C . THR A 1 174 ? -0.051 4.951 -0.968 1.00 87.19 174 THR A C 1
ATOM 1340 O O . THR A 1 174 ? -0.931 5.679 -0.508 1.00 87.19 174 THR A O 1
ATOM 1343 N N . ILE A 1 175 ? 1.032 5.445 -1.565 1.00 85.38 175 ILE A N 1
ATOM 1344 C CA . ILE A 1 175 ? 1.295 6.881 -1.714 1.00 85.38 175 ILE A CA 1
ATOM 1345 C C . ILE A 1 175 ? 0.464 7.489 -2.844 1.00 85.38 175 ILE A C 1
ATOM 1347 O O . ILE A 1 175 ? -0.035 8.602 -2.700 1.00 85.38 175 ILE A O 1
ATOM 1351 N N . MET A 1 176 ? 0.252 6.769 -3.945 1.00 84.19 176 MET A N 1
ATOM 1352 C CA . MET A 1 176 ? -0.593 7.244 -5.045 1.00 84.19 176 MET A CA 1
ATOM 1353 C C . MET A 1 176 ? -2.028 7.479 -4.574 1.00 84.19 176 MET A C 1
ATOM 1355 O O . MET A 1 176 ? -2.587 8.548 -4.825 1.00 84.19 176 MET A O 1
ATOM 1359 N N . LEU A 1 177 ? -2.587 6.540 -3.803 1.00 81.25 177 LEU A N 1
ATOM 1360 C CA . LEU A 1 177 ? -3.924 6.667 -3.211 1.00 81.25 177 LEU A CA 1
ATOM 1361 C C . LEU A 1 177 ? -4.037 7.813 -2.193 1.00 81.25 177 LEU A C 1
ATOM 1363 O O . LEU A 1 177 ? -5.145 8.201 -1.840 1.00 81.25 177 LEU A O 1
ATOM 1367 N N . ARG A 1 178 ? -2.915 8.383 -1.741 1.00 76.44 178 ARG A N 1
ATOM 1368 C CA . ARG A 1 178 ? -2.894 9.534 -0.834 1.00 76.44 178 ARG A CA 1
ATOM 1369 C C . ARG A 1 178 ? -2.993 10.886 -1.538 1.00 76.44 178 ARG A C 1
ATOM 1371 O O . ARG A 1 178 ? -3.392 11.866 -0.914 1.00 76.44 178 ARG A O 1
ATOM 1378 N N . THR A 1 179 ? -2.576 10.968 -2.796 1.00 79.25 179 THR A N 1
ATOM 1379 C CA . THR A 1 179 ? -2.601 12.234 -3.541 1.00 79.25 179 THR A CA 1
ATOM 1380 C C . THR A 1 179 ? -4.022 12.813 -3.602 1.00 79.25 179 THR A C 1
ATOM 1382 O O . THR A 1 179 ? -4.982 12.048 -3.517 1.00 79.25 179 THR A O 1
ATOM 1385 N N . PRO A 1 180 ? -4.201 14.133 -3.808 1.00 70.94 180 PRO A N 1
ATOM 1386 C CA . PRO A 1 180 ? -5.530 14.715 -4.014 1.00 70.94 180 PRO A CA 1
ATOM 1387 C C . PRO A 1 180 ? -6.319 13.998 -5.118 1.00 70.94 180 PRO A C 1
ATOM 1389 O O . PRO A 1 180 ? -7.502 13.730 -4.957 1.00 70.94 180 PRO A O 1
ATOM 1392 N N . ALA A 1 181 ? -5.642 13.593 -6.199 1.00 73.19 181 ALA A N 1
ATOM 1393 C CA . ALA A 1 181 ? -6.228 12.765 -7.249 1.00 73.19 181 ALA A CA 1
ATOM 1394 C C . ALA A 1 181 ? -6.667 11.382 -6.732 1.00 73.19 181 ALA A C 1
ATOM 1396 O O . ALA A 1 181 ? -7.766 10.934 -7.040 1.00 73.19 181 ALA A O 1
ATOM 1397 N N . GLY A 1 182 ? -5.847 10.725 -5.907 1.00 75.38 182 GLY A N 1
ATOM 1398 C CA . GLY A 1 182 ? -6.196 9.467 -5.243 1.00 75.38 182 GLY A CA 1
ATOM 1399 C C . GLY A 1 182 ? -7.413 9.591 -4.323 1.00 75.38 182 GLY A C 1
ATOM 1400 O O . GLY A 1 182 ? -8.311 8.754 -4.382 1.00 75.38 182 GLY A O 1
ATOM 1401 N N . VAL A 1 183 ? -7.495 10.666 -3.535 1.00 75.81 183 VAL A N 1
ATOM 1402 C CA . VAL A 1 183 ? -8.656 10.957 -2.677 1.00 75.81 183 VAL A CA 1
ATOM 1403 C C . VAL A 1 183 ? -9.909 11.204 -3.520 1.00 75.81 183 VAL A C 1
ATOM 1405 O O . VAL A 1 183 ? -10.965 10.668 -3.195 1.00 75.81 183 VAL A O 1
ATOM 1408 N N . LEU A 1 184 ? -9.795 11.931 -4.635 1.00 77.50 184 LEU A N 1
ATOM 1409 C CA . LEU A 1 184 ? -10.905 12.130 -5.573 1.00 77.50 184 LEU A CA 1
ATOM 1410 C C . LEU A 1 184 ? -11.366 10.816 -6.213 1.00 77.50 184 LEU A C 1
ATOM 1412 O O . LEU A 1 184 ? -12.566 10.598 -6.333 1.00 77.50 184 LEU A O 1
ATOM 1416 N N . ILE A 1 185 ? -10.446 9.915 -6.577 1.00 78.81 185 ILE A N 1
ATOM 1417 C CA . ILE A 1 185 ? -10.796 8.575 -7.081 1.00 78.81 185 ILE A CA 1
ATOM 1418 C C . ILE A 1 185 ? -11.573 7.803 -6.015 1.00 78.81 185 ILE A C 1
ATOM 1420 O O . ILE A 1 185 ? -12.605 7.209 -6.315 1.00 78.81 185 ILE A O 1
ATOM 1424 N N . VAL A 1 186 ? -11.108 7.835 -4.767 1.00 77.81 186 VAL A N 1
ATOM 1425 C CA . VAL A 1 186 ? -11.783 7.180 -3.640 1.00 77.81 186 VAL A CA 1
ATOM 1426 C C . VAL A 1 186 ? -13.191 7.750 -3.437 1.00 77.81 186 VAL A C 1
ATOM 1428 O O . VAL A 1 186 ? -14.143 6.978 -3.331 1.00 77.81 186 VAL A O 1
ATOM 1431 N N . GLN A 1 187 ? -13.345 9.075 -3.464 1.00 78.88 187 GLN A N 1
ATOM 1432 C CA . GLN A 1 187 ? -14.643 9.750 -3.356 1.00 78.88 187 GLN A CA 1
ATOM 1433 C C . GLN A 1 187 ? -15.562 9.449 -4.546 1.00 78.88 187 GLN A C 1
ATOM 1435 O O . GLN A 1 187 ? -16.763 9.263 -4.370 1.00 78.88 187 GLN A O 1
ATOM 1440 N N . TRP A 1 188 ? -15.017 9.357 -5.757 1.00 79.19 188 TRP A N 1
ATOM 1441 C CA . TRP A 1 188 ? -15.776 8.999 -6.952 1.00 79.19 188 TRP A CA 1
ATOM 1442 C C . TRP A 1 188 ? -16.278 7.553 -6.894 1.00 79.19 188 TRP A C 1
ATOM 1444 O O . TRP A 1 188 ? -17.457 7.298 -7.141 1.00 79.19 188 TRP A O 1
ATOM 1454 N N . VAL A 1 189 ? -15.424 6.605 -6.490 1.00 78.69 189 VAL A N 1
ATOM 1455 C CA . VAL A 1 189 ? -15.832 5.209 -6.252 1.00 78.69 189 VAL A CA 1
ATOM 1456 C C . VAL A 1 189 ? -16.898 5.144 -5.160 1.00 78.69 189 VAL A C 1
ATOM 1458 O O . VAL A 1 189 ? -17.871 4.399 -5.283 1.00 78.69 189 VAL A O 1
ATOM 1461 N N . GLU A 1 190 ? -16.757 5.945 -4.106 1.00 78.25 190 GLU A N 1
ATOM 1462 C CA . GLU A 1 190 ? -17.757 6.056 -3.049 1.00 78.25 190 GLU A CA 1
ATOM 1463 C C . GLU A 1 190 ? -19.103 6.578 -3.577 1.00 78.25 190 GLU A C 1
ATOM 1465 O O . GLU A 1 190 ? -20.140 5.998 -3.263 1.00 78.25 190 GLU A O 1
ATOM 1470 N N . GLN A 1 191 ? -19.110 7.609 -4.423 1.00 78.44 191 GLN A N 1
ATOM 1471 C CA . GLN A 1 191 ? -20.332 8.134 -5.041 1.00 78.44 191 GLN A CA 1
ATOM 1472 C C . GLN A 1 191 ? -20.993 7.117 -5.974 1.00 78.44 191 GLN A C 1
ATOM 1474 O O . GLN A 1 191 ? -22.205 6.938 -5.906 1.00 78.44 19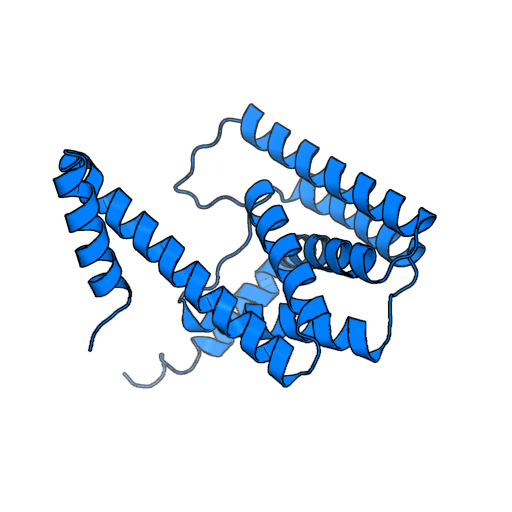1 GLN A O 1
ATOM 1479 N N . LEU A 1 192 ? -20.223 6.402 -6.796 1.00 77.88 192 LEU A N 1
ATOM 1480 C CA . LEU A 1 192 ? -20.761 5.359 -7.677 1.00 77.88 192 LEU A CA 1
ATOM 1481 C C . LEU A 1 192 ? -21.396 4.204 -6.906 1.00 77.88 192 LEU A C 1
ATOM 1483 O O . LEU A 1 192 ? -22.416 3.658 -7.318 1.00 77.88 192 LEU A O 1
ATOM 1487 N N . THR A 1 193 ? -20.779 3.816 -5.793 1.00 72.00 193 THR A N 1
ATOM 1488 C CA . THR A 1 193 ? -21.245 2.686 -4.984 1.00 72.00 193 THR A CA 1
ATOM 1489 C C . THR A 1 193 ? -22.363 3.066 -4.015 1.00 72.00 193 THR A C 1
ATOM 1491 O O . THR A 1 193 ? -23.154 2.198 -3.661 1.00 72.00 193 THR A O 1
ATOM 1494 N N . LYS A 1 194 ? -22.471 4.338 -3.605 1.00 69.75 194 LYS A N 1
ATOM 1495 C CA . LYS A 1 194 ? -23.642 4.885 -2.888 1.00 69.75 194 LYS A CA 1
ATOM 1496 C C . LYS A 1 194 ? -24.796 5.256 -3.831 1.00 69.75 194 LYS A C 1
ATOM 1498 O O . LYS A 1 194 ? -25.955 5.239 -3.425 1.00 69.75 194 LYS A O 1
ATOM 1503 N N . GLY A 1 195 ? -24.498 5.564 -5.093 1.00 52.00 195 GLY A N 1
ATOM 1504 C CA . GLY A 1 195 ? -25.404 6.103 -6.114 1.00 52.00 195 GLY A CA 1
ATOM 1505 C C . GLY A 1 195 ? -26.443 5.138 -6.694 1.00 52.00 195 GLY A C 1
ATOM 1506 O O . GLY A 1 195 ? -26.699 5.184 -7.895 1.00 52.00 195 GLY A O 1
ATOM 1507 N N . LYS A 1 196 ? -27.051 4.290 -5.855 1.00 45.78 196 LYS A N 1
ATOM 1508 C CA . LYS A 1 196 ? -28.312 3.569 -6.124 1.00 45.78 196 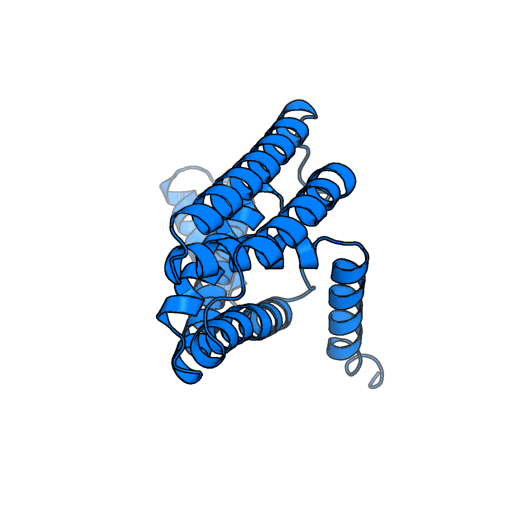LYS A CA 1
ATOM 1509 C C . LYS A 1 196 ? -29.236 3.429 -4.904 1.00 45.78 196 LYS A C 1
ATOM 1511 O O . LYS A 1 196 ? -30.349 2.954 -5.074 1.00 45.78 196 LYS A O 1
ATOM 1516 N N . GLU A 1 197 ? -28.835 3.869 -3.709 1.00 43.88 197 GLU A N 1
ATOM 1517 C CA . GLU A 1 197 ? -29.694 3.814 -2.508 1.00 43.88 197 GLU A CA 1
ATOM 1518 C C . GLU A 1 197 ? -30.537 5.089 -2.300 1.00 43.88 197 GLU A C 1
ATOM 1520 O O . GLU A 1 197 ? -31.366 5.131 -1.405 1.00 43.88 197 GLU A O 1
ATOM 1525 N N . ALA A 1 198 ? -30.375 6.123 -3.138 1.00 41.41 198 ALA A N 1
ATOM 1526 C CA . ALA A 1 198 ? -31.019 7.434 -2.961 1.00 41.41 198 ALA A CA 1
ATOM 1527 C C . ALA A 1 198 ? -32.087 7.782 -4.024 1.00 41.41 198 ALA A C 1
ATOM 1529 O O . ALA A 1 198 ? -32.298 8.956 -4.320 1.00 41.41 198 ALA A O 1
ATOM 1530 N N . GLN A 1 199 ? -32.736 6.786 -4.641 1.00 32.38 199 GLN A N 1
ATOM 1531 C CA . GLN A 1 199 ? -33.873 7.006 -5.560 1.00 32.38 199 GLN A CA 1
ATOM 1532 C C . GLN A 1 199 ? -35.069 6.071 -5.301 1.00 32.38 199 GLN A C 1
ATOM 1534 O O . GLN A 1 199 ? -35.900 5.871 -6.183 1.00 32.38 199 GLN A O 1
ATOM 1539 N N . SER A 1 200 ? -35.174 5.495 -4.101 1.00 34.91 200 SER A N 1
ATOM 1540 C CA . SER A 1 200 ? -36.344 4.710 -3.692 1.00 34.91 200 SER A CA 1
ATOM 1541 C C . SER A 1 200 ? -36.769 5.027 -2.258 1.00 34.91 200 SER A C 1
ATOM 1543 O O . SER A 1 200 ? -36.859 4.121 -1.434 1.00 34.91 200 SER A O 1
ATOM 1545 N N . GLU A 1 201 ? -37.010 6.303 -1.975 1.00 33.06 201 GLU A N 1
ATOM 1546 C CA . GLU A 1 201 ? -37.945 6.751 -0.935 1.00 33.06 201 GLU A CA 1
ATOM 1547 C C . GLU A 1 201 ? -38.756 7.929 -1.476 1.00 33.06 201 GLU A C 1
ATOM 1549 O O . GLU A 1 201 ? -38.153 8.791 -2.160 1.00 33.06 201 GLU A O 1
#

pLDDT: mean 82.85, std 12.64, range [32.38, 96.12]